Protein AF-0000000080640939 (afdb_homodimer)

Structure (mmCIF, N/CA/C/O backbone):
data_AF-0000000080640939-model_v1
#
loop_
_entity.id
_entity.type
_entity.pdbx_description
1 polymer 'Integral inner membrane protein'
#
loop_
_atom_site.group_PDB
_atom_site.id
_atom_site.type_symbol
_atom_site.label_atom_id
_atom_site.label_alt_id
_atom_site.label_comp_id
_atom_site.label_asym_id
_atom_site.label_entity_id
_atom_site.label_seq_id
_atom_site.pdbx_PDB_ins_code
_atom_site.Cartn_x
_atom_site.Cartn_y
_atom_site.Cartn_z
_atom_site.occupancy
_atom_site.B_iso_or_equiv
_atom_site.auth_seq_id
_atom_site.auth_comp_id
_atom_site.auth_asym_id
_atom_site.auth_atom_id
_atom_site.pdbx_PDB_model_num
ATOM 1 N N . MET A 1 1 ? 13.914 17.312 8.797 1 79.94 1 MET A N 1
ATOM 2 C CA . MET A 1 1 ? 13.438 15.945 8.633 1 79.94 1 MET A CA 1
ATOM 3 C C . MET A 1 1 ? 14.031 15.039 9.703 1 79.94 1 MET A C 1
ATOM 5 O O . MET A 1 1 ? 15.086 15.336 10.258 1 79.94 1 MET A O 1
ATOM 9 N N . MET A 1 2 ? 13.328 14.023 10.086 1 84.06 2 MET A N 1
ATOM 10 C CA . MET A 1 2 ? 13.742 13.117 11.156 1 84.06 2 MET A CA 1
ATOM 11 C C . MET A 1 2 ? 15.094 12.484 10.852 1 84.06 2 MET A C 1
ATOM 13 O O . MET A 1 2 ? 15.422 12.25 9.688 1 84.06 2 MET A O 1
ATOM 17 N N . LYS A 1 3 ? 15.883 12.289 11.898 1 86.25 3 LYS A N 1
ATOM 18 C CA . LYS A 1 3 ? 17.203 11.68 11.75 1 86.25 3 LYS A CA 1
ATOM 19 C C . LYS A 1 3 ? 17.109 10.328 11.047 1 86.25 3 LYS A C 1
ATOM 21 O O . LYS A 1 3 ? 16.312 9.469 11.438 1 86.25 3 LYS A O 1
ATOM 26 N N . GLY A 1 4 ? 17.812 10.172 9.953 1 94.06 4 GLY A N 1
ATOM 27 C CA . GLY A 1 4 ? 17.922 8.883 9.289 1 94.06 4 GLY A CA 1
ATOM 28 C C . GLY A 1 4 ? 16.906 8.695 8.172 1 94.06 4 GLY A C 1
ATOM 29 O O . GLY A 1 4 ? 17.125 7.895 7.262 1 94.06 4 GLY A O 1
ATOM 30 N N . LEU A 1 5 ? 15.789 9.422 8.273 1 96.06 5 LEU A N 1
ATOM 31 C CA . LEU A 1 5 ? 14.742 9.242 7.281 1 96.06 5 LEU A CA 1
ATOM 32 C C . LEU A 1 5 ? 15.242 9.609 5.887 1 96.06 5 LEU A C 1
ATOM 34 O O . LEU A 1 5 ? 14.992 8.883 4.922 1 96.06 5 LEU A O 1
ATOM 38 N N . LYS A 1 6 ? 15.945 10.703 5.844 1 96.06 6 LYS A N 1
ATOM 39 C CA . LYS A 1 6 ? 16.484 11.141 4.562 1 96.06 6 LYS A CA 1
ATOM 40 C C . LYS A 1 6 ? 17.359 10.055 3.936 1 96.06 6 LYS A C 1
ATOM 42 O O . LYS A 1 6 ? 17.203 9.734 2.754 1 96.06 6 LYS A O 1
ATOM 47 N N . VAL A 1 7 ? 18.219 9.477 4.672 1 96.44 7 VAL A N 1
ATOM 48 C CA . VAL A 1 7 ? 19.156 8.461 4.199 1 96.44 7 VAL A CA 1
ATOM 49 C C . VAL A 1 7 ? 18.391 7.215 3.768 1 96.44 7 VAL A C 1
ATOM 51 O O . VAL A 1 7 ? 18.656 6.648 2.707 1 96.44 7 VAL A O 1
ATOM 54 N N . LEU A 1 8 ? 17.453 6.805 4.531 1 97.75 8 LEU A N 1
ATOM 55 C CA . LEU A 1 8 ? 16.688 5.605 4.223 1 97.75 8 LEU A CA 1
ATOM 56 C C . LEU A 1 8 ? 15.828 5.812 2.977 1 97.75 8 LEU A C 1
ATOM 58 O O . LEU A 1 8 ? 15.664 4.898 2.166 1 97.75 8 LEU A O 1
ATOM 62 N N . PHE A 1 9 ? 15.219 7.012 2.826 1 98.19 9 PHE A N 1
ATOM 63 C CA . PHE A 1 9 ? 14.5 7.34 1.599 1 98.19 9 PHE A CA 1
ATOM 64 C C . PHE A 1 9 ? 15.414 7.219 0.387 1 98.19 9 PHE A C 1
ATOM 66 O O . PHE A 1 9 ? 15.055 6.59 -0.61 1 98.19 9 PHE A O 1
ATOM 73 N N . LEU A 1 10 ? 16.594 7.781 0.521 1 97.56 10 LEU A N 1
ATOM 74 C CA . LEU A 1 10 ? 17.516 7.77 -0.61 1 97.56 10 LEU A CA 1
ATOM 75 C C . LEU A 1 10 ? 17.953 6.348 -0.944 1 97.56 10 LEU A C 1
ATOM 77 O O . LEU A 1 10 ? 17.906 5.934 -2.105 1 97.56 10 LEU A O 1
ATOM 81 N N . ILE A 1 11 ? 18.312 5.555 0.04 1 97.69 11 ILE A N 1
ATOM 82 C CA . ILE A 1 11 ? 18.766 4.184 -0.166 1 97.69 11 ILE A CA 1
ATOM 83 C C . ILE A 1 11 ? 17.641 3.355 -0.78 1 97.69 11 ILE A C 1
ATOM 85 O O . ILE A 1 11 ? 17.859 2.633 -1.756 1 97.69 11 ILE A O 1
ATOM 89 N N . THR A 1 12 ? 16.469 3.498 -0.241 1 98.38 12 THR A N 1
ATOM 90 C CA . THR A 1 12 ? 15.344 2.691 -0.682 1 98.38 12 THR A CA 1
ATOM 91 C C . THR A 1 12 ? 14.891 3.111 -2.076 1 98.38 12 THR A C 1
ATOM 93 O O . THR A 1 12 ? 14.68 2.266 -2.947 1 98.38 12 THR A O 1
ATOM 96 N N . ASP A 1 13 ? 14.766 4.422 -2.307 1 98.38 13 ASP A N 1
ATOM 97 C CA . ASP A 1 13 ? 14.266 4.93 -3.58 1 98.38 13 ASP A CA 1
ATOM 98 C C . ASP A 1 13 ? 15.25 4.645 -4.711 1 98.38 13 ASP A C 1
ATOM 100 O O . ASP A 1 13 ? 14.852 4.191 -5.789 1 98.38 13 ASP A O 1
ATOM 104 N N . ILE A 1 14 ? 16.5 4.875 -4.484 1 97.25 14 ILE A N 1
ATOM 105 C CA . ILE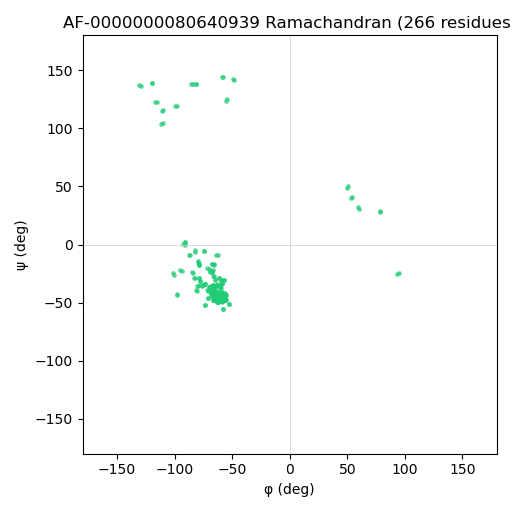 A 1 14 ? 17.516 4.555 -5.477 1 97.25 14 ILE A CA 1
ATOM 106 C C . ILE A 1 14 ? 17.578 3.041 -5.676 1 97.25 14 ILE A C 1
ATOM 108 O O . ILE A 1 14 ? 17.703 2.562 -6.805 1 97.25 14 ILE A O 1
ATOM 112 N N . GLY A 1 15 ? 17.484 2.32 -4.57 1 96.94 15 GLY A N 1
ATOM 113 C CA . GLY A 1 15 ? 17.453 0.869 -4.645 1 96.94 15 GLY A CA 1
ATOM 114 C C . GLY A 1 15 ? 16.344 0.339 -5.535 1 96.94 15 GLY A C 1
ATOM 115 O O . GLY A 1 15 ? 16.578 -0.543 -6.367 1 96.94 15 GLY A O 1
ATOM 116 N N . PHE A 1 16 ? 15.156 0.842 -5.355 1 97.88 16 PHE A N 1
ATOM 117 C CA . PHE A 1 16 ? 14.031 0.42 -6.18 1 97.88 16 PHE A CA 1
ATOM 118 C C . PHE A 1 16 ? 14.273 0.758 -7.645 1 97.88 16 PHE A C 1
ATOM 120 O O . PHE A 1 16 ? 14.008 -0.059 -8.531 1 97.88 16 PHE A O 1
ATOM 127 N N . ILE A 1 17 ? 14.727 1.972 -7.914 1 96.81 17 ILE A N 1
ATOM 128 C CA . ILE A 1 17 ? 14.953 2.414 -9.289 1 96.81 17 ILE A CA 1
ATOM 129 C C . ILE A 1 17 ? 16 1.519 -9.945 1 96.81 17 ILE A C 1
ATOM 131 O O . ILE A 1 17 ? 15.781 1.01 -11.047 1 96.81 17 ILE A O 1
ATOM 135 N N . VAL A 1 18 ? 17.094 1.262 -9.312 1 95.69 18 VAL A N 1
ATOM 136 C CA . VAL A 1 18 ? 18.156 0.421 -9.852 1 95.69 18 VAL A CA 1
ATOM 137 C C . VAL A 1 18 ? 17.641 -1.004 -10.047 1 95.69 18 VAL A C 1
ATOM 139 O O . VAL A 1 18 ? 17.875 -1.619 -11.086 1 95.69 18 VAL A O 1
ATOM 142 N N . TYR A 1 19 ? 16.922 -1.503 -9.055 1 94.81 19 TYR A N 1
ATOM 143 C CA . TYR A 1 19 ? 16.375 -2.855 -9.109 1 94.81 19 TYR A CA 1
ATOM 144 C C . TYR A 1 19 ? 15.516 -3.045 -10.352 1 94.81 19 TYR A C 1
ATOM 146 O O . TYR A 1 19 ? 15.68 -4.023 -11.086 1 94.81 19 TYR A O 1
ATOM 154 N N . TRP A 1 20 ? 14.664 -2.119 -10.586 1 95.69 20 TRP A N 1
ATOM 155 C CA . TRP A 1 20 ? 13.719 -2.301 -11.688 1 95.69 20 TRP A CA 1
ATOM 156 C C . TRP A 1 20 ? 14.391 -2.035 -13.031 1 95.69 20 TRP A C 1
ATOM 158 O O . TRP A 1 20 ? 14.016 -2.629 -14.047 1 95.69 20 TRP A O 1
ATOM 168 N N . ILE A 1 21 ? 15.383 -1.129 -13.094 1 94.12 21 ILE A N 1
ATOM 169 C CA . ILE A 1 21 ? 16.156 -0.922 -14.312 1 94.12 21 ILE A CA 1
ATOM 170 C C . ILE A 1 21 ? 16.891 -2.207 -14.68 1 94.12 21 ILE A C 1
ATOM 172 O O . ILE A 1 21 ? 16.812 -2.67 -15.82 1 94.12 21 ILE A O 1
ATOM 176 N N . VAL A 1 22 ? 17.531 -2.818 -13.688 1 91.38 22 VAL A N 1
ATOM 177 C CA . VAL A 1 22 ? 18.297 -4.039 -13.914 1 91.38 22 VAL A CA 1
ATOM 178 C C . VAL A 1 22 ? 17.359 -5.176 -14.297 1 91.38 22 VAL A C 1
ATOM 180 O O . VAL A 1 22 ? 17.703 -6.027 -15.125 1 91.38 22 VAL A O 1
ATOM 183 N N . THR A 1 23 ? 16.25 -5.211 -13.656 1 90.88 23 THR A N 1
ATOM 184 C CA . THR A 1 23 ? 15.258 -6.238 -13.945 1 90.88 23 THR A CA 1
ATOM 185 C C . THR A 1 23 ? 14.711 -6.078 -15.359 1 90.88 23 THR A C 1
ATOM 187 O O . THR A 1 23 ? 14.609 -7.055 -16.109 1 90.88 23 THR A O 1
ATOM 190 N N . PHE A 1 24 ? 14.414 -4.859 -15.805 1 89.69 24 PHE A N 1
ATOM 191 C CA . PHE A 1 24 ? 13.812 -4.574 -17.109 1 89.69 24 PHE A CA 1
ATOM 192 C C . PHE A 1 24 ? 14.781 -4.91 -18.234 1 89.69 24 PHE A C 1
ATOM 194 O O . PHE A 1 24 ? 14.391 -5.516 -19.234 1 89.69 24 PHE A O 1
ATOM 201 N N . PHE A 1 25 ? 15.984 -4.641 -18.078 1 90.94 25 PHE A N 1
ATOM 202 C CA . PHE A 1 25 ? 16.969 -4.863 -19.125 1 90.94 25 PHE A CA 1
ATOM 203 C C . PHE A 1 25 ? 17.609 -6.238 -18.984 1 90.94 25 PHE A C 1
ATOM 205 O O . PHE A 1 25 ? 18.469 -6.617 -19.781 1 90.94 25 PHE A O 1
ATOM 212 N N . GLU A 1 26 ? 17.156 -6.957 -17.984 1 87.44 26 GLU A N 1
ATOM 213 C CA . GLU A 1 26 ? 17.656 -8.312 -17.75 1 87.44 26 GLU A CA 1
ATOM 214 C C . GLU A 1 26 ? 19.172 -8.328 -17.656 1 87.44 26 GLU A C 1
ATOM 216 O O . GLU A 1 26 ? 19.828 -9.164 -18.297 1 87.44 26 GLU A O 1
ATOM 221 N N . TRP A 1 27 ? 19.656 -7.328 -17.016 1 87.81 27 TRP A N 1
ATOM 222 C CA . TRP A 1 27 ? 21.094 -7.227 -16.828 1 87.81 27 TRP A CA 1
ATOM 223 C C . TRP A 1 27 ? 21.594 -8.289 -15.844 1 87.81 27 TRP A C 1
ATOM 225 O O . TRP A 1 27 ? 22.797 -8.586 -15.797 1 87.81 27 TRP A O 1
ATOM 235 N N . ILE A 1 28 ? 20.734 -8.836 -15.008 1 81.44 28 ILE A N 1
ATOM 236 C CA . ILE A 1 28 ? 21 -9.906 -14.055 1 81.44 28 ILE A CA 1
ATOM 237 C C . ILE A 1 28 ? 20.109 -11.109 -14.375 1 81.44 28 ILE A C 1
ATOM 239 O O . ILE A 1 28 ? 18.953 -10.953 -14.773 1 81.44 28 ILE A O 1
ATOM 243 N N . PRO A 1 29 ? 20.766 -12.32 -14.258 1 81.31 29 PRO A N 1
ATOM 244 C CA . PRO A 1 29 ? 19.938 -13.5 -14.508 1 81.31 29 PRO A CA 1
ATOM 245 C C . PRO A 1 29 ? 18.609 -13.461 -13.758 1 81.31 29 PRO A C 1
ATOM 247 O O . PRO A 1 29 ? 18.562 -13.016 -12.609 1 81.31 29 PRO A O 1
ATOM 250 N N . LYS A 1 30 ? 17.531 -13.922 -14.383 1 79.75 30 LYS A N 1
ATOM 251 C CA . LYS A 1 30 ? 16.172 -13.844 -13.867 1 79.75 30 LYS A CA 1
ATOM 252 C C . LYS A 1 30 ? 16.047 -14.562 -12.523 1 79.75 30 LYS A C 1
ATOM 254 O O . LYS A 1 30 ? 15.305 -14.117 -11.641 1 79.75 30 LYS A O 1
ATOM 259 N N . ASN A 1 31 ? 16.781 -15.617 -12.367 1 77.88 31 ASN A N 1
ATOM 260 C CA . ASN A 1 31 ? 16.672 -16.406 -11.141 1 77.88 31 ASN A CA 1
ATOM 261 C C . ASN A 1 31 ? 17.188 -15.617 -9.93 1 77.88 31 ASN A C 1
ATOM 263 O O . ASN A 1 31 ? 16.859 -15.953 -8.789 1 77.88 31 ASN A O 1
ATOM 267 N N . MET A 1 32 ? 17.938 -14.562 -10.234 1 75.94 32 MET A N 1
ATOM 268 C CA . MET A 1 32 ? 18.469 -13.75 -9.148 1 75.94 32 MET A CA 1
ATOM 269 C C . MET A 1 32 ? 17.547 -12.578 -8.836 1 75.94 32 MET A C 1
ATOM 271 O O . MET A 1 32 ? 17.5 -12.094 -7.707 1 75.94 32 MET A O 1
ATOM 275 N N . VAL A 1 33 ? 16.766 -12.258 -9.852 1 75.38 33 VAL A N 1
ATOM 276 C CA . VAL A 1 33 ? 15.914 -11.078 -9.695 1 75.38 33 VAL A CA 1
ATOM 277 C C . VAL A 1 33 ? 14.492 -11.508 -9.352 1 75.38 33 VAL A C 1
ATOM 279 O O . VAL A 1 33 ? 13.758 -10.773 -8.68 1 75.38 33 VAL A O 1
ATOM 282 N N . PHE A 1 34 ? 14.219 -12.734 -9.805 1 76.38 34 PHE A N 1
ATOM 283 C CA . PHE A 1 34 ? 12.891 -13.273 -9.531 1 76.38 34 PHE A CA 1
ATOM 284 C C . PHE A 1 34 ? 12.992 -14.664 -8.922 1 76.38 34 PHE A C 1
ATOM 286 O O . PHE A 1 34 ? 13.734 -15.516 -9.414 1 76.38 34 PHE A O 1
ATOM 293 N N . LYS A 1 35 ? 12.266 -14.875 -7.984 1 75.69 35 LYS A N 1
ATOM 294 C CA . LYS A 1 35 ? 12.102 -16.234 -7.449 1 75.69 35 LYS A CA 1
ATOM 295 C C . LYS A 1 35 ? 11.109 -17.031 -8.273 1 75.69 35 LYS A C 1
ATOM 297 O O . LYS A 1 35 ? 10.047 -16.516 -8.656 1 75.69 35 LYS A O 1
ATOM 302 N N . ASP A 1 36 ? 11.492 -18.391 -8.531 1 76.69 36 ASP A N 1
ATOM 303 C CA . ASP A 1 36 ? 10.625 -19.266 -9.312 1 76.69 36 ASP A CA 1
ATOM 304 C C . ASP A 1 36 ? 10.203 -18.594 -10.625 1 76.69 36 ASP A C 1
ATOM 306 O O . ASP A 1 36 ? 9.016 -18.562 -10.953 1 76.69 36 ASP A O 1
ATOM 310 N N . TYR A 1 37 ? 11.141 -18.094 -11.32 1 76.25 37 TYR A N 1
ATOM 311 C CA . TYR A 1 37 ? 10.945 -17.297 -12.531 1 76.25 37 TYR A CA 1
ATOM 312 C C . TYR A 1 37 ? 10.305 -18.141 -13.625 1 76.25 37 TYR A C 1
ATOM 314 O O . TYR A 1 37 ? 9.805 -17.609 -14.625 1 76.25 37 TYR A O 1
ATOM 322 N N . ASP A 1 38 ? 10.18 -19.422 -13.461 1 80.25 38 ASP A N 1
ATOM 323 C CA . ASP A 1 38 ? 9.602 -20.312 -14.469 1 80.25 38 ASP A CA 1
ATOM 324 C C . ASP A 1 38 ? 8.078 -20.375 -14.336 1 80.25 38 ASP A C 1
ATOM 326 O O . ASP A 1 38 ? 7.398 -20.891 -15.227 1 80.25 38 ASP A O 1
ATOM 330 N N . ASN A 1 39 ? 7.68 -19.828 -13.32 1 83.19 39 ASN A N 1
ATOM 331 C CA . ASN A 1 39 ? 6.238 -19.812 -13.094 1 83.19 39 ASN A CA 1
ATOM 332 C C . ASN A 1 39 ? 5.633 -18.469 -13.492 1 83.19 39 ASN A C 1
ATOM 334 O O . ASN A 1 39 ? 6.012 -17.422 -12.961 1 83.19 39 ASN A O 1
ATOM 338 N N . ALA A 1 40 ? 4.742 -18.5 -14.438 1 82.62 40 ALA A N 1
ATOM 339 C CA . ALA A 1 40 ? 4.145 -17.297 -15 1 82.62 40 ALA A CA 1
ATOM 340 C C . ALA A 1 40 ? 3.428 -16.484 -13.922 1 82.62 40 ALA A C 1
ATOM 342 O O . ALA A 1 40 ? 3.463 -15.25 -13.938 1 82.62 40 ALA A O 1
ATOM 343 N N . MET A 1 41 ? 2.793 -17.172 -13 1 84 41 MET A N 1
ATOM 344 C CA . MET A 1 41 ? 2.049 -16.484 -11.953 1 84 41 MET A CA 1
ATOM 345 C C . MET A 1 41 ? 2.994 -15.766 -11 1 84 41 MET A C 1
ATOM 347 O O . MET A 1 41 ? 2.725 -14.633 -10.586 1 84 41 MET A O 1
ATOM 351 N N . ILE A 1 42 ? 4.074 -16.359 -10.695 1 86.31 42 ILE A N 1
ATOM 352 C CA . ILE A 1 42 ? 5.051 -15.75 -9.797 1 86.31 42 ILE A CA 1
ATOM 353 C C . ILE A 1 42 ? 5.707 -14.555 -10.484 1 86.31 42 ILE A C 1
ATOM 355 O O . ILE A 1 42 ? 5.977 -13.531 -9.852 1 86.31 42 ILE A O 1
ATOM 359 N N . MET A 1 43 ? 5.914 -14.695 -11.758 1 88.56 43 MET A N 1
ATOM 360 C CA . MET A 1 43 ? 6.477 -13.586 -12.523 1 88.56 43 MET A CA 1
ATOM 361 C C . MET A 1 43 ? 5.52 -12.398 -12.539 1 88.56 43 MET A C 1
ATOM 363 O O . MET A 1 43 ? 5.941 -11.258 -12.352 1 88.56 43 MET A O 1
ATOM 367 N N . ALA A 1 44 ? 4.289 -12.711 -12.758 1 91.06 44 ALA A N 1
ATOM 368 C CA . ALA A 1 44 ? 3.285 -11.648 -12.742 1 91.06 44 ALA A CA 1
ATOM 369 C C . ALA A 1 44 ? 3.201 -11 -11.359 1 91.06 44 ALA A C 1
ATOM 371 O O . ALA A 1 44 ? 3.076 -9.781 -11.25 1 91.06 44 ALA A O 1
ATOM 372 N N . TRP A 1 45 ? 3.189 -11.828 -10.328 1 92.06 45 TRP A N 1
ATOM 373 C CA . TRP A 1 45 ? 3.197 -11.328 -8.961 1 92.06 45 TRP A CA 1
ATOM 374 C C . TRP A 1 45 ? 4.395 -10.414 -8.719 1 92.06 45 TRP A C 1
ATOM 376 O O . TRP A 1 45 ? 4.246 -9.32 -8.164 1 92.06 45 TRP A O 1
ATOM 386 N N . ASN A 1 46 ? 5.562 -10.773 -9.211 1 92.44 46 ASN A N 1
ATOM 387 C CA . ASN A 1 46 ? 6.762 -9.961 -9.055 1 92.44 46 ASN A CA 1
ATOM 388 C C . ASN A 1 46 ? 6.633 -8.633 -9.797 1 92.44 46 ASN A C 1
ATOM 390 O O . ASN A 1 46 ? 6.91 -7.57 -9.234 1 92.44 46 ASN A O 1
ATOM 394 N N . TRP A 1 47 ? 6.227 -8.703 -10.938 1 93.5 47 TRP A N 1
ATOM 395 C CA . TRP A 1 47 ? 6.121 -7.508 -11.773 1 93.5 47 TRP A CA 1
ATOM 396 C C . TRP A 1 47 ? 5.031 -6.574 -11.25 1 93.5 47 TRP A C 1
ATOM 398 O O . TRP A 1 47 ? 5.047 -5.375 -11.531 1 93.5 47 TRP A O 1
ATOM 408 N N . SER A 1 48 ? 4.078 -7.137 -10.523 1 95.94 48 SER A N 1
ATOM 409 C CA . SER A 1 48 ? 2.982 -6.32 -10.008 1 95.94 48 SER A CA 1
ATOM 410 C C . SER A 1 48 ? 3.482 -5.305 -8.984 1 95.94 48 SER A C 1
ATOM 412 O O . SER A 1 48 ? 2.783 -4.34 -8.672 1 95.94 48 SER A O 1
ATOM 414 N N . PHE A 1 49 ? 4.688 -5.531 -8.461 1 97.38 49 PHE A N 1
ATOM 415 C CA . PHE A 1 49 ? 5.25 -4.605 -7.488 1 97.38 49 PHE A CA 1
ATOM 416 C C . PHE A 1 49 ? 5.844 -3.385 -8.18 1 97.38 49 PHE A C 1
ATOM 418 O O . PHE A 1 49 ? 6.109 -2.367 -7.535 1 97.38 49 PHE A O 1
ATOM 425 N N . PHE A 1 50 ? 6.031 -3.49 -9.469 1 97.38 50 PHE A N 1
ATOM 426 C CA . PHE A 1 50 ? 6.746 -2.447 -10.195 1 97.38 50 PHE A CA 1
ATOM 427 C C . PHE A 1 50 ? 6.066 -1.097 -10.016 1 97.38 50 PHE A C 1
ATOM 429 O O . PHE A 1 50 ? 6.695 -0.132 -9.578 1 97.38 50 PHE A O 1
ATOM 436 N N . PRO A 1 51 ? 4.77 -0.965 -10.328 1 98.12 51 PRO A N 1
ATOM 437 C CA . PRO A 1 51 ? 4.141 0.348 -10.164 1 98.12 51 PRO A CA 1
ATOM 438 C C . PRO A 1 51 ? 4.195 0.854 -8.727 1 98.12 51 PRO A C 1
ATOM 440 O O . PRO A 1 51 ? 4.438 2.041 -8.492 1 98.12 51 PRO A O 1
ATOM 443 N N . LEU A 1 52 ? 3.955 -0.026 -7.801 1 98.44 52 LEU A N 1
ATOM 444 C CA . LEU A 1 52 ? 4.004 0.357 -6.395 1 98.44 52 LEU A CA 1
ATOM 445 C C . LEU A 1 52 ? 5.383 0.893 -6.023 1 98.44 52 LEU A C 1
ATOM 447 O O . LEU A 1 52 ? 5.5 1.976 -5.445 1 98.44 52 LEU A O 1
ATOM 451 N N . ASP A 1 53 ? 6.43 0.173 -6.406 1 98.44 53 ASP A N 1
ATOM 452 C CA . ASP A 1 53 ? 7.797 0.548 -6.059 1 98.44 53 ASP A CA 1
ATOM 453 C C . ASP A 1 53 ? 8.18 1.877 -6.707 1 98.44 53 ASP A C 1
ATOM 455 O O . ASP A 1 53 ? 8.898 2.682 -6.105 1 98.44 53 ASP A O 1
ATOM 459 N N . ILE A 1 54 ? 7.719 2.102 -7.867 1 98.25 54 ILE A N 1
ATOM 460 C CA . ILE A 1 54 ? 7.988 3.367 -8.539 1 98.25 54 ILE A CA 1
ATOM 461 C C . ILE A 1 54 ? 7.277 4.504 -7.809 1 98.25 54 ILE A C 1
ATOM 463 O O . ILE A 1 54 ? 7.844 5.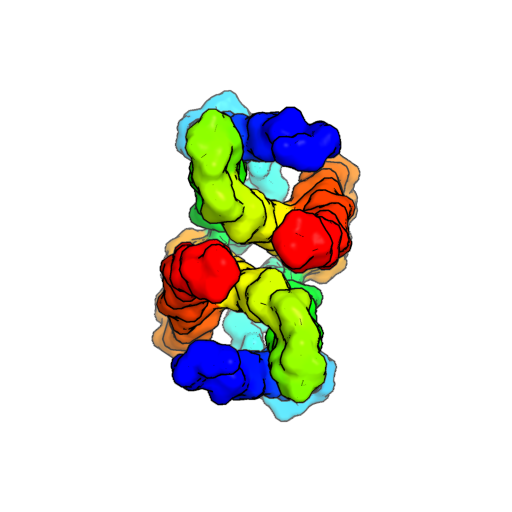578 -7.617 1 98.25 54 ILE A O 1
ATOM 467 N N . PHE A 1 55 ? 6.039 4.277 -7.41 1 98.62 55 PHE A N 1
ATOM 468 C CA . PHE A 1 55 ? 5.324 5.293 -6.645 1 98.62 55 PHE A CA 1
ATOM 469 C C . PHE A 1 55 ? 6.047 5.594 -5.34 1 98.62 55 PHE A C 1
ATOM 471 O O . PHE A 1 55 ? 6.09 6.746 -4.898 1 98.62 55 PHE A O 1
ATOM 478 N N . ILE A 1 56 ? 6.543 4.559 -4.676 1 98.75 56 ILE A N 1
ATOM 479 C CA . ILE A 1 56 ? 7.328 4.75 -3.461 1 98.75 56 ILE A CA 1
ATOM 480 C C . ILE A 1 56 ? 8.469 5.727 -3.732 1 98.75 56 ILE A C 1
ATOM 482 O O . ILE A 1 56 ? 8.633 6.719 -3.021 1 98.75 56 ILE A O 1
ATOM 486 N N . SER A 1 57 ? 9.234 5.488 -4.773 1 98.62 57 SER A N 1
ATOM 487 C CA . SER A 1 57 ? 10.414 6.285 -5.082 1 98.62 57 SER A CA 1
ATOM 488 C C . SER A 1 57 ? 10.039 7.707 -5.477 1 98.62 57 SER A C 1
ATOM 490 O O . SER A 1 57 ? 10.703 8.664 -5.078 1 98.62 57 SER A O 1
ATOM 492 N N . ILE A 1 58 ? 8.969 7.84 -6.27 1 98.44 58 ILE A N 1
ATOM 493 C CA . ILE A 1 58 ? 8.523 9.164 -6.691 1 98.44 58 ILE A CA 1
ATOM 494 C C . ILE A 1 58 ? 8.109 9.984 -5.469 1 98.44 58 ILE A C 1
ATOM 496 O O . ILE A 1 58 ? 8.539 11.125 -5.305 1 98.44 58 ILE A O 1
ATOM 500 N N . THR A 1 59 ? 7.309 9.43 -4.625 1 98.56 59 THR A N 1
ATOM 501 C CA . THR A 1 59 ? 6.812 10.156 -3.463 1 98.56 59 THR A CA 1
ATOM 502 C C . THR A 1 59 ? 7.938 10.406 -2.463 1 98.56 59 THR A C 1
ATOM 504 O O . THR A 1 59 ? 7.996 11.469 -1.835 1 98.56 59 THR A O 1
ATOM 507 N N . GLY A 1 60 ? 8.812 9.422 -2.295 1 98.31 60 GLY A N 1
ATOM 508 C CA . GLY A 1 60 ? 9.938 9.602 -1.396 1 98.31 60 GLY A CA 1
ATOM 509 C C . GLY A 1 60 ? 10.883 10.703 -1.835 1 98.31 60 GLY A C 1
ATOM 510 O O . GLY A 1 60 ? 11.211 11.594 -1.051 1 98.31 60 GLY A O 1
ATOM 511 N N . LEU A 1 61 ? 11.281 10.695 -3.045 1 98.19 61 LEU A N 1
ATOM 512 C CA . LEU A 1 61 ? 12.172 11.719 -3.584 1 98.19 61 LEU A CA 1
ATOM 513 C C . LEU A 1 61 ? 11.477 13.078 -3.613 1 98.19 61 LEU A C 1
ATOM 515 O O . LEU A 1 61 ? 12.109 14.102 -3.355 1 98.19 61 LEU A O 1
ATOM 519 N N . TYR A 1 62 ? 10.203 13.062 -3.951 1 98.12 62 TYR A N 1
ATOM 520 C CA . TYR A 1 62 ? 9.453 14.32 -3.951 1 98.12 62 TYR A CA 1
ATOM 521 C C . TYR A 1 62 ? 9.375 14.898 -2.545 1 98.12 62 TYR A C 1
ATOM 523 O O . TYR A 1 62 ? 9.461 16.125 -2.367 1 98.12 62 TYR A O 1
ATOM 531 N N . SER A 1 63 ? 9.164 14.031 -1.579 1 97.81 63 SER A N 1
ATOM 532 C CA . SER A 1 63 ? 9.141 14.5 -0.197 1 97.81 63 SER A CA 1
ATOM 533 C C . SER A 1 63 ? 10.461 15.164 0.185 1 97.81 63 SER A C 1
ATOM 535 O O . SER A 1 63 ? 10.469 16.203 0.859 1 97.81 63 SER A O 1
ATOM 537 N N . LEU A 1 64 ? 11.555 14.594 -0.219 1 97.44 64 LEU A N 1
ATOM 538 C CA . LEU A 1 64 ? 12.867 15.164 0.049 1 97.44 64 LEU A CA 1
ATOM 539 C C . LEU A 1 64 ? 13.023 16.516 -0.647 1 97.44 64 LEU A C 1
ATOM 541 O O . LEU A 1 64 ? 13.594 17.453 -0.078 1 97.44 64 LEU A O 1
ATOM 545 N N . PHE A 1 65 ? 12.586 16.562 -1.865 1 97.44 65 PHE A N 1
ATOM 546 C CA . PHE A 1 65 ? 12.602 17.812 -2.617 1 97.44 65 PHE A CA 1
ATOM 547 C C . PHE A 1 65 ? 11.812 18.891 -1.888 1 97.44 65 PHE A C 1
ATOM 549 O O . PHE A 1 65 ? 12.289 20.031 -1.736 1 97.44 65 PHE A O 1
ATOM 556 N N . LEU A 1 66 ? 10.633 18.578 -1.397 1 96.75 66 LEU A N 1
ATOM 557 C CA . LEU A 1 66 ? 9.773 19.516 -0.668 1 96.75 66 LEU A CA 1
ATOM 558 C C . LEU A 1 66 ? 10.422 19.938 0.647 1 96.75 66 LEU A C 1
ATOM 560 O O . LEU A 1 66 ? 10.32 21.094 1.053 1 96.75 66 LEU A O 1
ATOM 564 N N . TYR A 1 67 ? 11.016 18.969 1.218 1 95.44 67 TYR A N 1
ATOM 565 C CA . TYR A 1 67 ? 11.703 19.266 2.473 1 95.44 67 TYR A CA 1
ATOM 566 C C . TYR A 1 67 ? 12.812 20.281 2.268 1 95.44 67 TYR A C 1
ATOM 568 O O . TYR A 1 67 ? 12.945 21.219 3.053 1 95.44 67 TYR A O 1
ATOM 576 N N . LYS A 1 68 ? 13.617 20.125 1.301 1 95.75 68 LYS A N 1
ATOM 577 C CA . LYS A 1 68 ? 14.68 21.062 0.971 1 95.75 68 LYS A CA 1
ATOM 578 C C . LYS A 1 68 ? 14.125 22.453 0.714 1 95.75 68 LYS A C 1
ATOM 580 O O . LYS A 1 68 ? 14.766 23.453 1.041 1 95.75 68 LYS A O 1
ATOM 585 N N . ARG A 1 69 ? 12.945 22.547 0.223 1 96.56 69 ARG A N 1
ATOM 586 C CA . ARG A 1 69 ? 12.297 23.812 -0.101 1 96.56 69 ARG A CA 1
ATOM 587 C C . ARG A 1 69 ? 11.484 24.344 1.081 1 96.56 69 ARG A C 1
ATOM 589 O O . ARG A 1 69 ? 10.734 25.312 0.947 1 96.56 69 ARG A O 1
ATOM 596 N N . LYS A 1 70 ? 11.523 23.656 2.18 1 94.75 70 LYS A N 1
ATOM 597 C CA . LYS A 1 70 ? 10.828 24.031 3.408 1 94.75 70 LYS A CA 1
ATOM 598 C C . LYS A 1 70 ? 9.328 24.141 3.178 1 94.75 70 LYS A C 1
ATOM 600 O O . LYS A 1 70 ? 8.672 25.047 3.705 1 94.75 70 LYS A O 1
ATOM 605 N N . HIS A 1 71 ? 8.953 23.312 2.291 1 94.62 71 HIS A N 1
ATOM 606 C CA . HIS A 1 71 ? 7.516 23.266 2.035 1 94.62 71 HIS A CA 1
ATOM 607 C C . HIS A 1 71 ? 6.816 22.328 3.012 1 94.62 71 HIS A C 1
ATOM 609 O O . HIS A 1 71 ? 7.309 21.219 3.283 1 94.62 71 HIS A O 1
ATOM 615 N N . ALA A 1 72 ? 5.656 22.688 3.535 1 92.06 72 ALA A N 1
ATOM 616 C CA . ALA A 1 72 ? 4.965 21.969 4.602 1 92.06 72 ALA A CA 1
ATOM 617 C C . ALA A 1 72 ? 4.48 20.609 4.129 1 92.06 72 ALA A C 1
ATOM 619 O O . ALA A 1 72 ? 4.293 19.688 4.934 1 92.06 72 ALA A O 1
ATOM 620 N N . LEU A 1 73 ? 4.312 20.438 2.836 1 94.75 73 LEU A N 1
ATOM 621 C CA . LEU A 1 73 ? 3.76 19.203 2.27 1 94.75 73 LEU A CA 1
ATOM 622 C C . LEU A 1 73 ? 4.789 18.078 2.307 1 94.75 73 LEU A C 1
ATOM 624 O O . LEU A 1 73 ? 4.477 16.938 1.966 1 94.75 73 LEU A O 1
ATOM 628 N N . TRP A 1 74 ? 5.977 18.422 2.719 1 95.69 74 TRP A N 1
ATOM 629 C CA . TRP A 1 74 ? 6.965 17.344 2.771 1 95.69 74 TRP A CA 1
ATOM 630 C C . TRP A 1 74 ? 6.523 16.25 3.736 1 95.69 74 TRP A C 1
ATOM 632 O O . TRP A 1 74 ? 6.777 15.07 3.496 1 95.69 74 TRP A O 1
ATOM 642 N N . ARG A 1 75 ? 5.781 16.547 4.746 1 94.81 75 ARG A N 1
ATOM 643 C CA . ARG A 1 75 ? 5.395 15.594 5.785 1 94.81 75 ARG A CA 1
ATOM 644 C C . ARG A 1 75 ? 4.352 14.617 5.27 1 94.81 75 ARG A C 1
ATOM 646 O O . ARG A 1 75 ? 4.527 13.398 5.379 1 94.81 75 ARG A O 1
ATOM 653 N N . PRO A 1 76 ? 3.258 15.125 4.691 1 96.44 76 PRO A N 1
ATOM 654 C CA . PRO A 1 76 ? 2.299 14.156 4.16 1 96.44 76 PRO A CA 1
ATOM 655 C C . PRO A 1 76 ? 2.883 13.305 3.035 1 96.44 76 PRO A C 1
ATOM 657 O O . PRO A 1 76 ? 2.549 12.125 2.91 1 96.44 76 PRO A O 1
ATOM 660 N N . PHE A 1 77 ? 3.705 13.828 2.248 1 97.69 77 PHE A N 1
ATOM 661 C CA . PHE A 1 77 ? 4.309 13.031 1.188 1 97.69 77 PHE A CA 1
ATOM 662 C C . PHE A 1 77 ? 5.27 11.992 1.767 1 97.69 77 PHE A C 1
ATOM 664 O O . PHE A 1 77 ? 5.402 10.891 1.229 1 97.69 77 PHE A O 1
ATOM 671 N N . ALA A 1 78 ? 5.965 12.391 2.82 1 97.94 78 ALA A N 1
ATOM 672 C CA . ALA A 1 78 ? 6.793 11.414 3.523 1 97.94 78 ALA A CA 1
ATOM 673 C C . ALA A 1 78 ? 5.941 10.273 4.082 1 97.94 78 ALA A C 1
ATOM 675 O O . ALA A 1 78 ? 6.305 9.102 3.961 1 97.94 78 ALA A O 1
ATOM 676 N N . LEU A 1 79 ? 4.844 10.656 4.637 1 98.19 79 LEU A N 1
ATOM 677 C CA . LEU A 1 79 ? 3.938 9.656 5.188 1 98.19 79 LEU A CA 1
ATOM 678 C C . LEU A 1 79 ? 3.42 8.734 4.09 1 98.19 79 LEU A C 1
ATOM 680 O O . LEU A 1 79 ? 3.393 7.512 4.266 1 98.19 79 LEU A O 1
ATOM 684 N N . ILE A 1 80 ? 3.066 9.281 3 1 98.75 80 ILE A N 1
ATOM 685 C CA . ILE A 1 80 ? 2.576 8.508 1.863 1 98.75 80 ILE A CA 1
ATOM 686 C C . ILE A 1 80 ? 3.648 7.516 1.412 1 98.75 80 ILE A C 1
ATOM 688 O O . ILE A 1 80 ? 3.377 6.324 1.26 1 98.75 80 ILE A O 1
ATOM 692 N N . SER A 1 81 ? 4.863 8.008 1.242 1 98.81 81 SER A N 1
ATOM 693 C CA . SER A 1 81 ? 5.953 7.148 0.795 1 98.81 81 SER A CA 1
ATOM 694 C C . SER A 1 81 ? 6.215 6.023 1.789 1 98.81 81 SER A C 1
ATOM 696 O O . SER A 1 81 ? 6.426 4.875 1.394 1 98.81 81 SER A O 1
ATOM 698 N N . LE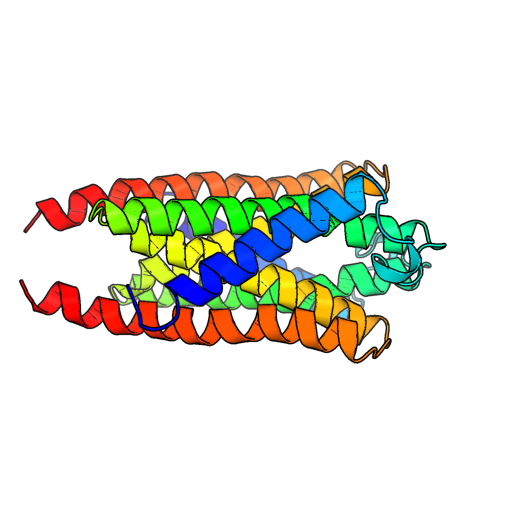U A 1 82 ? 6.184 6.348 3.008 1 98.81 82 LEU A N 1
ATOM 699 C CA . LEU A 1 82 ? 6.43 5.355 4.051 1 98.81 82 LEU A CA 1
ATOM 700 C C . LEU A 1 82 ? 5.336 4.293 4.055 1 98.81 82 LEU A C 1
ATOM 702 O O . LEU A 1 82 ? 5.629 3.1 4.184 1 98.81 82 LEU A O 1
ATOM 706 N N . VAL A 1 83 ? 4.102 4.691 3.896 1 98.88 83 VAL A N 1
ATOM 707 C CA . VAL A 1 83 ? 2.992 3.744 3.895 1 98.88 83 VAL A CA 1
ATOM 708 C C . VAL A 1 83 ? 3.061 2.869 2.645 1 98.88 83 VAL A C 1
ATOM 710 O O . VAL A 1 83 ? 2.83 1.659 2.715 1 98.88 83 VAL A O 1
ATOM 713 N N . LEU A 1 84 ? 3.359 3.449 1.507 1 98.88 84 LEU A N 1
ATOM 714 C CA . LEU A 1 84 ? 3.551 2.67 0.288 1 98.88 84 LEU A CA 1
ATOM 715 C C . LEU A 1 84 ? 4.645 1.625 0.476 1 98.88 84 LEU A C 1
ATOM 717 O O . LEU A 1 84 ? 4.484 0.473 0.065 1 98.88 84 LEU A O 1
ATOM 721 N N . THR A 1 85 ? 5.75 2.064 1.073 1 98.88 85 THR A N 1
ATOM 722 C CA . THR A 1 85 ? 6.879 1.173 1.311 1 98.88 85 THR A CA 1
ATOM 723 C C . THR A 1 85 ? 6.48 0.028 2.236 1 98.88 85 THR A C 1
ATOM 725 O O . THR A 1 85 ? 6.781 -1.135 1.96 1 98.88 85 THR A O 1
ATOM 728 N N . PHE A 1 86 ? 5.789 0.357 3.279 1 98.81 86 PHE A N 1
ATOM 729 C CA . PHE A 1 86 ? 5.262 -0.648 4.195 1 98.81 86 PHE A CA 1
ATOM 730 C C . PHE A 1 86 ? 4.402 -1.661 3.449 1 98.81 86 PHE A C 1
ATOM 732 O O . PHE A 1 86 ? 4.531 -2.869 3.662 1 98.81 86 PHE A O 1
ATOM 739 N N . CYS A 1 87 ? 3.557 -1.21 2.549 1 98.62 87 CYS A N 1
ATOM 740 C CA . CYS A 1 87 ? 2.666 -2.078 1.786 1 98.62 87 CYS A CA 1
ATOM 741 C C . CYS A 1 87 ? 3.459 -3.029 0.898 1 98.62 87 CYS A C 1
ATOM 743 O O . CYS A 1 87 ? 3.109 -4.203 0.772 1 98.62 87 CYS A O 1
ATOM 745 N N . SER A 1 88 ? 4.461 -2.475 0.28 1 98.56 88 SER A N 1
ATOM 746 C CA . SER A 1 88 ? 5.297 -3.314 -0.57 1 98.56 88 SER A CA 1
ATOM 747 C C . SER A 1 88 ? 5.898 -4.473 0.218 1 98.56 88 SER A C 1
ATOM 749 O O . SER A 1 88 ? 5.785 -5.633 -0.19 1 98.56 88 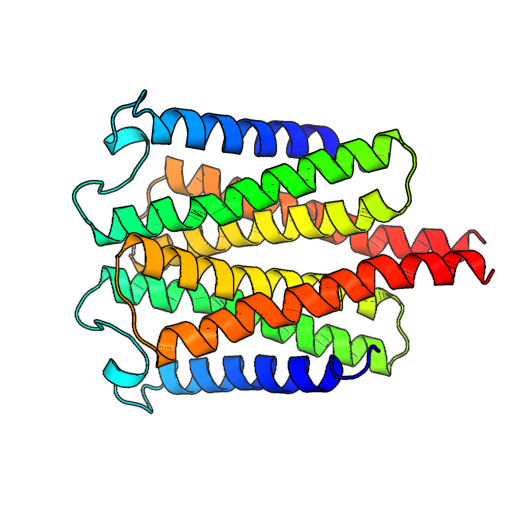SER A O 1
ATOM 751 N N . GLY A 1 89 ? 6.477 -4.188 1.391 1 98.38 89 GLY A N 1
ATOM 752 C CA . GLY A 1 89 ? 7.023 -5.227 2.246 1 98.38 89 GLY A CA 1
ATOM 753 C C . GLY A 1 89 ? 5.969 -6.184 2.771 1 98.38 89 GLY A C 1
ATOM 754 O O . GLY A 1 89 ? 6.184 -7.395 2.801 1 98.38 89 GLY A O 1
ATOM 755 N N . LEU A 1 90 ? 4.883 -5.629 3.189 1 98.38 90 LEU A N 1
ATOM 756 C CA . LEU A 1 90 ? 3.807 -6.422 3.775 1 98.38 90 LEU A CA 1
ATOM 757 C C . LEU A 1 90 ? 3.262 -7.426 2.768 1 98.38 90 LEU A C 1
ATOM 759 O O . LEU A 1 90 ? 3.105 -8.609 3.086 1 98.38 90 LEU A O 1
ATOM 763 N N . GLN A 1 91 ? 2.971 -6.945 1.57 1 97.88 91 GLN A N 1
ATOM 764 C CA . GLN A 1 91 ? 2.402 -7.812 0.544 1 97.88 91 GLN A CA 1
ATOM 765 C C . GLN A 1 91 ? 3.363 -8.945 0.185 1 97.88 91 GLN A C 1
ATOM 767 O O . GLN A 1 91 ? 2.943 -10.086 0.002 1 97.88 91 GLN A O 1
ATOM 772 N N . ALA A 1 92 ? 4.652 -8.617 0.091 1 96.44 92 ALA A N 1
ATOM 773 C CA . ALA A 1 92 ? 5.645 -9.633 -0.243 1 96.44 92 ALA A CA 1
ATOM 774 C C . ALA A 1 92 ? 5.766 -10.672 0.871 1 96.44 92 ALA A C 1
ATOM 776 O O . ALA A 1 92 ? 5.711 -11.875 0.615 1 96.44 92 ALA A O 1
ATOM 777 N N . ILE A 1 93 ? 5.875 -10.211 2.104 1 97.19 93 ILE A N 1
ATOM 778 C CA . ILE A 1 93 ? 6.035 -11.117 3.238 1 97.19 93 ILE A CA 1
ATOM 779 C C . ILE A 1 93 ? 4.773 -11.961 3.404 1 97.19 93 ILE A C 1
ATOM 781 O O . ILE A 1 93 ? 4.855 -13.164 3.637 1 97.19 93 ILE A O 1
ATOM 785 N N . ALA A 1 94 ? 3.609 -11.344 3.268 1 96.94 94 ALA A N 1
ATOM 786 C CA . ALA A 1 94 ? 2.352 -12.078 3.381 1 96.94 94 ALA A CA 1
ATOM 787 C C . ALA A 1 94 ? 2.264 -13.18 2.326 1 96.94 94 ALA A C 1
ATOM 789 O O . ALA A 1 94 ? 1.887 -14.312 2.635 1 96.94 94 ALA A O 1
ATOM 790 N N . PHE A 1 95 ? 2.641 -12.859 1.121 1 95.19 95 PHE A N 1
ATOM 791 C CA . PHE A 1 95 ? 2.617 -13.859 0.055 1 95.19 95 PHE A CA 1
ATOM 792 C C . PHE A 1 95 ? 3.537 -15.023 0.386 1 95.19 95 PHE A C 1
ATOM 794 O O . PHE A 1 95 ? 3.137 -16.188 0.275 1 95.19 95 PHE A O 1
ATOM 801 N N . TRP A 1 96 ? 4.738 -14.711 0.825 1 93.31 96 TRP A N 1
ATOM 802 C CA . TRP A 1 96 ? 5.715 -15.758 1.119 1 93.31 96 TRP A CA 1
ATOM 803 C C . TRP A 1 96 ? 5.266 -16.609 2.301 1 93.31 96 TRP A C 1
ATOM 805 O O . TRP A 1 96 ? 5.52 -17.812 2.338 1 93.31 96 TRP A O 1
ATOM 815 N N . VAL A 1 97 ? 4.656 -16.016 3.268 1 94.62 97 VAL A N 1
ATOM 816 C CA . VAL A 1 97 ? 4.121 -16.766 4.402 1 94.62 97 VAL A CA 1
ATOM 817 C C . VAL A 1 97 ? 3.035 -17.734 3.928 1 94.62 97 VAL A C 1
ATOM 819 O O . VAL A 1 97 ? 3.053 -18.906 4.27 1 94.62 97 VAL A O 1
ATOM 822 N N . PHE A 1 98 ? 2.137 -17.312 3.049 1 92.31 98 PHE A N 1
ATOM 823 C CA . PHE A 1 98 ? 1.001 -18.125 2.631 1 92.31 98 PHE A CA 1
ATOM 824 C C . PHE A 1 98 ? 1.447 -19.234 1.678 1 92.31 98 PHE A C 1
ATOM 826 O O . PHE A 1 98 ? 0.882 -20.328 1.681 1 92.31 98 PHE A O 1
ATOM 833 N N . ILE A 1 99 ? 2.434 -18.875 0.897 1 89.56 99 ILE A N 1
ATOM 834 C CA . ILE A 1 99 ? 2.918 -19.906 -0.019 1 89.56 99 ILE A CA 1
ATOM 835 C C . ILE A 1 99 ? 3.822 -20.875 0.732 1 89.56 99 ILE A C 1
ATOM 837 O O . ILE A 1 99 ? 4.109 -21.969 0.24 1 89.56 99 ILE A O 1
ATOM 841 N N . GLY A 1 100 ? 4.32 -20.484 1.931 1 90.5 100 GLY A N 1
ATOM 842 C CA . GLY A 1 100 ? 5.141 -21.359 2.768 1 90.5 100 GLY A CA 1
ATOM 843 C C . GLY A 1 100 ? 6.578 -21.453 2.297 1 90.5 100 GLY A C 1
ATOM 844 O O . GLY A 1 100 ? 7.191 -22.516 2.383 1 90.5 100 GLY A O 1
ATOM 845 N N . ASP A 1 101 ? 7.062 -20.438 1.665 1 88.69 101 ASP A N 1
ATOM 846 C CA . ASP A 1 101 ? 8.43 -20.391 1.159 1 88.69 101 ASP A CA 1
ATOM 847 C C . ASP A 1 101 ? 9.273 -19.391 1.94 1 88.69 101 ASP A C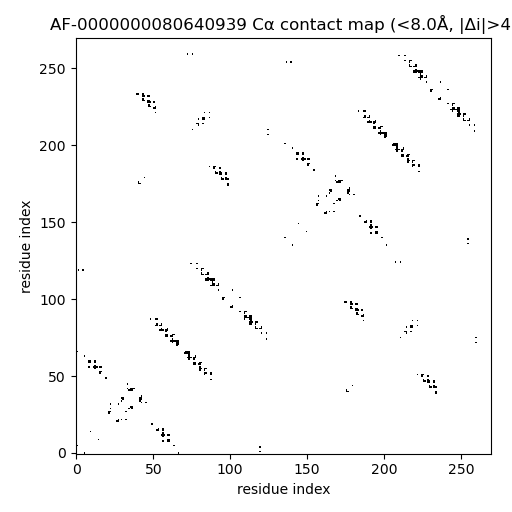 1
ATOM 849 O O . ASP A 1 101 ? 8.992 -18.188 1.925 1 88.69 101 ASP A O 1
ATOM 853 N N . PHE A 1 102 ? 10.258 -19.922 2.625 1 89 102 PHE A N 1
ATOM 854 C CA . PHE A 1 102 ? 11.125 -19.078 3.439 1 89 102 PHE A CA 1
ATOM 855 C C . PHE A 1 102 ? 12.523 -19 2.836 1 89 102 PHE A C 1
ATOM 857 O O . PHE A 1 102 ? 13.188 -20.016 2.656 1 89 102 PHE A O 1
ATOM 864 N N . ASP A 1 103 ? 12.828 -17.922 2.242 1 89.12 103 ASP A N 1
ATOM 865 C CA . ASP A 1 103 ? 14.148 -17.594 1.719 1 89.12 103 ASP A CA 1
ATOM 866 C C . ASP A 1 103 ? 14.727 -16.375 2.439 1 89.12 103 ASP A C 1
ATOM 868 O O . ASP A 1 103 ? 14.141 -15.297 2.418 1 89.12 103 ASP A O 1
ATOM 872 N N . LEU A 1 104 ? 15.781 -16.531 2.977 1 88.62 104 LEU A N 1
ATOM 873 C CA . LEU A 1 104 ? 16.375 -15.531 3.861 1 88.62 104 LEU A CA 1
ATOM 874 C C . LEU A 1 104 ? 16.578 -14.211 3.133 1 88.62 104 LEU A C 1
ATOM 876 O O . LEU A 1 104 ? 16.25 -13.148 3.668 1 88.62 104 LEU A O 1
ATOM 880 N N . MET A 1 105 ? 17.172 -14.219 1.948 1 86.62 105 MET A N 1
ATOM 881 C CA . MET A 1 105 ? 17.453 -12.992 1.214 1 86.62 105 MET A CA 1
ATOM 882 C C . MET A 1 105 ? 16.172 -12.242 0.877 1 86.62 105 MET A C 1
ATOM 884 O O . MET A 1 105 ? 16.062 -11.039 1.136 1 86.62 105 MET A O 1
ATOM 888 N N . TRP A 1 106 ? 15.211 -12.906 0.376 1 88 106 TRP A N 1
ATOM 889 C CA . TRP A 1 106 ? 13.945 -12.289 -0.002 1 88 106 TRP A CA 1
ATOM 890 C C . TRP A 1 106 ? 13.188 -11.797 1.229 1 88 106 TRP A C 1
ATOM 892 O O . TRP A 1 106 ? 12.609 -10.711 1.214 1 88 106 TRP A O 1
ATOM 902 N N . TRP A 1 107 ? 13.305 -12.539 2.287 1 93.88 107 TRP A N 1
ATOM 903 C CA . TRP A 1 107 ? 12.641 -12.133 3.525 1 93.88 107 TRP A CA 1
ATOM 904 C C . TRP A 1 107 ? 13.336 -10.922 4.137 1 93.88 107 TRP A C 1
ATOM 906 O O . TRP A 1 107 ? 12.664 -9.992 4.609 1 93.88 107 TRP A O 1
ATOM 916 N N . ALA A 1 108 ? 14.617 -10.898 4.074 1 94.38 108 ALA A N 1
ATOM 917 C CA . ALA A 1 108 ? 15.375 -9.812 4.691 1 94.38 108 ALA A CA 1
ATOM 918 C C . ALA A 1 108 ? 15.031 -8.469 4.043 1 94.38 108 ALA A C 1
ATOM 920 O O . ALA A 1 108 ? 14.75 -7.492 4.738 1 94.38 108 ALA A O 1
ATOM 921 N N . PHE A 1 109 ? 15.062 -8.445 2.715 1 93.81 109 PHE A N 1
ATOM 922 C CA . PHE A 1 109 ? 14.773 -7.215 1.987 1 93.81 109 PHE A CA 1
ATOM 923 C C . PHE A 1 109 ? 13.344 -6.75 2.258 1 93.81 109 PHE A C 1
ATOM 925 O O . PHE A 1 109 ? 13.102 -5.566 2.488 1 93.81 109 PHE A O 1
ATOM 932 N N . ASN A 1 110 ? 12.469 -7.652 2.266 1 96.88 110 ASN A N 1
ATOM 933 C CA . ASN A 1 110 ? 11.07 -7.277 2.414 1 96.88 110 ASN A CA 1
ATOM 934 C C . ASN A 1 110 ? 10.719 -6.965 3.867 1 96.88 110 ASN A C 1
ATOM 936 O O . ASN A 1 110 ? 9.859 -6.129 4.141 1 96.88 110 ASN A O 1
ATOM 940 N N . LEU A 1 111 ? 11.414 -7.59 4.809 1 97.62 111 LEU A N 1
ATOM 941 C CA . LEU A 1 111 ? 11.25 -7.215 6.211 1 97.62 111 LEU A CA 1
ATOM 942 C C . LEU A 1 111 ? 11.797 -5.812 6.461 1 97.62 111 LEU A C 1
ATOM 944 O O . LEU A 1 111 ? 11.219 -5.051 7.242 1 97.62 111 LEU A O 1
ATOM 948 N N . TYR A 1 112 ? 12.938 -5.535 5.777 1 98.25 112 TYR A N 1
ATOM 949 C CA . TYR A 1 112 ? 13.461 -4.172 5.824 1 98.25 112 TYR A CA 1
ATOM 950 C C . TYR A 1 112 ? 12.414 -3.17 5.352 1 98.25 112 TYR A C 1
ATOM 952 O O . TYR A 1 112 ? 12.156 -2.17 6.023 1 98.25 112 TYR A O 1
ATOM 960 N N . LEU A 1 113 ? 11.766 -3.432 4.234 1 98.38 113 LEU A N 1
ATOM 961 C CA . LEU A 1 113 ? 10.758 -2.547 3.676 1 98.38 113 LEU A CA 1
ATOM 962 C C . LEU A 1 113 ? 9.531 -2.475 4.586 1 98.38 113 LEU A C 1
ATOM 964 O O . LEU A 1 113 ? 8.852 -1.446 4.641 1 98.38 113 LEU A O 1
ATOM 968 N N . LEU A 1 114 ? 9.312 -3.512 5.336 1 98.5 114 LEU A N 1
ATOM 969 C CA . LEU A 1 114 ? 8.156 -3.611 6.215 1 98.5 114 LEU A CA 1
ATOM 970 C C . LEU A 1 114 ? 8.383 -2.834 7.504 1 98.5 114 LEU A C 1
ATOM 972 O O . LEU A 1 114 ? 7.492 -2.125 7.977 1 98.5 114 LEU A O 1
ATOM 976 N N . LEU A 1 115 ? 9.578 -2.809 8.016 1 98.25 115 LEU A N 1
ATOM 977 C CA . LEU A 1 115 ? 9.812 -2.414 9.406 1 98.25 115 LEU A CA 1
ATOM 978 C C . LEU A 1 115 ? 10.242 -0.954 9.492 1 98.25 115 LEU A C 1
ATOM 980 O O . LEU A 1 115 ? 9.742 -0.201 10.32 1 98.25 115 LEU A O 1
ATOM 984 N N . TYR A 1 116 ? 11.102 -0.518 8.625 1 97.88 116 TYR A N 1
ATOM 985 C CA . TYR A 1 116 ? 11.648 0.813 8.867 1 97.88 116 TYR A CA 1
ATOM 986 C C . TYR A 1 116 ? 10.57 1.883 8.688 1 97.88 116 TYR A C 1
ATOM 988 O O . TYR A 1 116 ? 10.562 2.883 9.414 1 97.88 116 TYR A O 1
ATOM 996 N N . PRO A 1 117 ? 9.656 1.688 7.73 1 98.44 117 PRO A N 1
ATOM 997 C CA . PRO A 1 117 ? 8.594 2.693 7.633 1 98.44 117 PRO A CA 1
ATOM 998 C C . PRO A 1 117 ? 7.766 2.801 8.906 1 98.44 117 PRO A C 1
ATOM 1000 O O . PRO A 1 117 ? 7.332 3.895 9.273 1 98.44 117 PRO A O 1
ATOM 1003 N N . LEU A 1 118 ? 7.523 1.674 9.586 1 98.25 118 LEU A N 1
ATOM 1004 C CA . LEU A 1 118 ? 6.715 1.687 10.805 1 98.25 118 LEU A CA 1
ATOM 1005 C C . LEU A 1 118 ? 7.336 2.598 11.859 1 98.25 118 LEU A C 1
ATOM 1007 O O . LEU A 1 118 ? 6.621 3.33 12.547 1 98.25 118 LEU A O 1
ATOM 1011 N N . TYR A 1 119 ? 8.594 2.512 11.922 1 97.19 119 TYR A N 1
ATOM 1012 C CA . TYR A 1 119 ? 9.32 3.344 12.875 1 97.19 119 TYR A CA 1
ATOM 1013 C C . TYR A 1 119 ? 9.109 4.824 12.578 1 97.19 119 TYR A C 1
ATOM 1015 O O . TYR A 1 119 ? 8.773 5.602 13.477 1 97.19 119 TYR A O 1
ATOM 1023 N N . PHE A 1 120 ? 9.219 5.23 11.422 1 97.5 120 PHE A N 1
ATOM 1024 C CA . PHE A 1 120 ? 9.172 6.645 11.07 1 97.5 120 PHE A CA 1
ATOM 1025 C C . PHE A 1 120 ? 7.727 7.133 10.969 1 97.5 120 PHE A C 1
ATOM 1027 O O . PHE A 1 120 ? 7.449 8.312 11.188 1 97.5 120 PHE A O 1
ATOM 1034 N N . ILE A 1 121 ? 6.777 6.254 10.617 1 97.81 121 ILE A N 1
ATOM 1035 C CA . ILE A 1 121 ? 5.367 6.617 10.648 1 97.81 121 ILE A CA 1
ATOM 1036 C C . ILE A 1 121 ? 4.969 7.008 12.07 1 97.81 121 ILE A C 1
ATOM 1038 O O . ILE A 1 121 ? 4.344 8.047 12.289 1 97.81 121 ILE A O 1
ATOM 1042 N N . ARG A 1 122 ? 5.406 6.148 13.016 1 96.06 122 ARG A N 1
ATOM 1043 C CA . ARG A 1 122 ? 5.129 6.465 14.414 1 96.06 122 ARG A CA 1
ATOM 1044 C C . ARG A 1 122 ? 5.715 7.82 14.797 1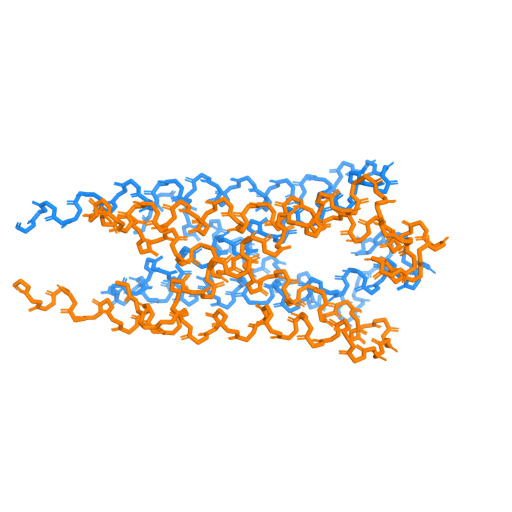 96.06 122 ARG A C 1
ATOM 1046 O O . ARG A 1 122 ? 5.051 8.633 15.445 1 96.06 122 ARG A O 1
ATOM 1053 N N . LYS A 1 123 ? 6.898 8.094 14.367 1 94.81 123 LYS A N 1
ATOM 1054 C CA . LYS A 1 123 ? 7.57 9.352 14.688 1 94.81 123 LYS A CA 1
ATOM 1055 C C . LYS A 1 123 ? 6.848 10.539 14.055 1 94.81 123 LYS A C 1
ATOM 1057 O O . LYS A 1 123 ? 6.723 11.594 14.68 1 94.81 123 LYS A O 1
ATOM 1062 N N . LEU A 1 124 ? 6.359 10.406 12.867 1 94 124 LEU A N 1
ATOM 1063 C CA . LEU A 1 124 ? 5.637 11.469 12.188 1 94 124 LEU A CA 1
ATOM 1064 C C . LEU A 1 124 ? 4.312 11.773 12.883 1 94 124 LEU A C 1
ATOM 1066 O O . LEU A 1 124 ? 3.891 12.93 12.953 1 94 124 LEU A O 1
ATOM 1070 N N . LEU A 1 125 ? 3.684 10.781 13.422 1 93.75 125 LEU A N 1
ATOM 1071 C CA . LEU A 1 125 ? 2.389 10.93 14.078 1 93.75 125 LEU A CA 1
ATOM 1072 C C . LEU A 1 125 ? 2.539 11.625 15.43 1 93.75 125 LEU A C 1
ATOM 1074 O O . LEU A 1 125 ? 1.678 12.414 15.82 1 93.75 125 LEU A O 1
ATOM 1078 N N . VAL A 1 126 ? 3.646 11.375 16.125 1 90.19 126 VAL A N 1
ATOM 1079 C CA . VAL A 1 126 ? 3.879 11.938 17.453 1 90.19 126 VAL A CA 1
ATOM 1080 C C . VAL A 1 126 ? 4.383 13.375 17.312 1 90.19 126 VAL A C 1
ATOM 1082 O O . VAL A 1 126 ? 4.051 14.234 18.141 1 90.19 126 VAL A O 1
ATOM 1085 N N . SER A 1 127 ? 5.238 13.656 16.359 1 79.75 127 SER A N 1
ATOM 1086 C CA . SER A 1 127 ? 5.812 14.984 16.188 1 79.75 127 SER A CA 1
ATOM 1087 C C . SER A 1 127 ? 4.742 16 15.82 1 79.75 127 SER A C 1
ATOM 1089 O O . SER A 1 127 ? 4.887 17.188 16.109 1 79.75 127 SER A O 1
ATOM 1091 N N . ARG A 1 128 ? 3.727 15.703 15.18 1 65.81 128 ARG A N 1
ATOM 1092 C CA . ARG A 1 128 ? 2.654 16.641 14.867 1 65.81 128 ARG A CA 1
ATOM 1093 C C . ARG A 1 128 ? 2.039 17.219 16.141 1 65.81 128 ARG A C 1
ATOM 1095 O O . ARG A 1 128 ? 1.597 18.375 16.156 1 65.81 128 ARG A O 1
ATOM 1102 N N . LYS A 1 129 ? 1.997 16.594 17.156 1 58.41 129 LYS A N 1
ATOM 1103 C CA . LYS A 1 129 ? 1.451 17.109 18.406 1 58.41 129 LYS A CA 1
ATOM 1104 C C . LYS A 1 129 ? 2.186 18.359 18.844 1 58.41 129 LYS A C 1
ATOM 1106 O O . LYS A 1 129 ? 1.564 19.312 19.344 1 58.41 129 LYS A O 1
ATOM 1111 N N . ASN A 1 130 ? 3.438 18.359 18.531 1 49.91 130 ASN A N 1
ATOM 1112 C CA . ASN A 1 130 ? 4.195 19.469 19.094 1 49.91 130 ASN A CA 1
ATOM 1113 C C . ASN A 1 130 ? 4.074 20.734 18.234 1 49.91 130 ASN A C 1
ATOM 1115 O O . ASN A 1 130 ? 4.406 21.828 18.688 1 49.91 130 ASN A O 1
ATOM 1119 N N . SER A 1 131 ? 3.781 20.531 16.969 1 47.75 131 SER A N 1
ATOM 1120 C CA . SER A 1 131 ? 3.803 21.734 16.141 1 47.75 131 SER A CA 1
ATOM 1121 C C . SER A 1 131 ? 2.555 22.578 16.375 1 47.75 131 SER A C 1
ATOM 1123 O O . SER A 1 131 ? 2.545 23.781 16.062 1 47.75 131 SER A O 1
ATOM 1125 N N . CYS A 1 132 ? 1.434 22.031 16.594 1 43.69 132 CYS A N 1
ATOM 1126 C CA . CYS A 1 132 ? 0.287 22.891 16.875 1 43.69 132 CYS A CA 1
ATOM 1127 C C . CYS A 1 132 ? 0.431 23.578 18.234 1 43.69 132 CYS A C 1
ATOM 1129 O O . CYS A 1 132 ? -0.227 24.578 18.5 1 43.69 132 CYS A O 1
ATOM 1131 N N . HIS A 1 133 ? 1.176 23.047 19.125 1 40.75 133 HIS A N 1
ATOM 1132 C CA . HIS A 1 133 ? 1.294 23.75 20.406 1 40.75 133 HIS A CA 1
ATOM 1133 C C . HIS A 1 133 ? 2.256 24.922 20.297 1 40.75 133 HIS A C 1
ATOM 1135 O O . HIS A 1 133 ? 2.371 25.734 21.219 1 40.75 133 HIS A O 1
ATOM 1141 N N . SER A 1 134 ? 3.051 24.891 19.266 1 35.78 134 SER A N 1
ATOM 1142 C CA . SER A 1 134 ? 4.008 25.984 19.328 1 35.78 134 SER A CA 1
ATOM 1143 C C . SER A 1 134 ? 3.398 27.281 18.797 1 35.78 134 SER A C 1
ATOM 1145 O O . SER A 1 134 ? 4.09 28.297 18.688 1 35.78 134 SER A O 1
ATOM 1147 N N . PHE A 1 135 ? 2.133 27.234 18.219 1 31.16 135 PHE A N 1
ATOM 1148 C CA . PHE A 1 135 ? 1.67 28.594 18 1 31.16 135 PHE A CA 1
ATOM 1149 C C . PHE A 1 135 ? 0.817 29.078 19.172 1 31.16 135 PHE A C 1
ATOM 1151 O O . PHE A 1 135 ? 0.024 28.312 19.719 1 31.16 135 PHE A O 1
ATOM 1158 N N . MET B 1 1 ? -14.789 16.172 8.594 1 80.44 1 MET B N 1
ATOM 1159 C CA . MET B 1 1 ? -14.258 15.258 7.59 1 80.44 1 MET B CA 1
ATOM 1160 C C . MET B 1 1 ? -14.852 15.547 6.219 1 80.44 1 MET B C 1
ATOM 1162 O O . MET B 1 1 ? -15.945 16.094 6.113 1 80.44 1 MET B O 1
ATOM 1166 N N . MET B 1 2 ? -14.125 15.305 5.184 1 84.06 2 MET B N 1
ATOM 1167 C CA . MET B 1 2 ? -14.523 15.617 3.816 1 84.06 2 MET B CA 1
ATOM 1168 C C . MET B 1 2 ? -15.82 14.898 3.455 1 84.06 2 MET B C 1
ATOM 1170 O O . MET B 1 2 ? -16.078 13.797 3.934 1 84.06 2 MET B O 1
ATOM 1174 N N . LYS B 1 3 ? -16.641 15.586 2.668 1 86.06 3 LYS B N 1
ATOM 1175 C CA . LYS B 1 3 ? -17.906 15.008 2.219 1 86.06 3 LYS B CA 1
ATOM 1176 C C . LYS B 1 3 ? -17.672 13.664 1.534 1 86.06 3 LYS B C 1
ATOM 1178 O O . LYS B 1 3 ? -16.844 13.547 0.639 1 86.06 3 LYS B O 1
ATOM 1183 N N . GLY B 1 4 ? -18.359 12.633 2.012 1 94 4 GLY B N 1
ATOM 1184 C CA . GLY B 1 4 ? -18.344 11.336 1.348 1 94 4 GLY B CA 1
ATOM 1185 C C . GLY B 1 4 ? -17.281 10.406 1.887 1 94 4 GLY B C 1
ATOM 1186 O O . GLY B 1 4 ? -17.391 9.18 1.768 1 94 4 GLY B O 1
ATOM 1187 N N . LEU B 1 5 ? -16.203 10.984 2.453 1 96.06 5 LEU B N 1
ATOM 1188 C CA . LEU B 1 5 ? -15.102 10.141 2.926 1 96.06 5 LEU B CA 1
ATOM 1189 C C . LEU B 1 5 ? -15.578 9.195 4.027 1 96.06 5 LEU B C 1
ATOM 1191 O O . LEU B 1 5 ? -15.242 8.008 4.02 1 96.06 5 LEU B O 1
ATOM 1195 N N . LYS B 1 6 ? -16.344 9.766 4.914 1 96.12 6 LYS B N 1
ATOM 1196 C CA . LYS B 1 6 ? -16.875 8.953 6.008 1 96.12 6 LYS B CA 1
ATOM 1197 C C . LYS B 1 6 ? -17.641 7.746 5.473 1 96.12 6 LYS B C 1
ATOM 1199 O O . LYS B 1 6 ? -17.422 6.617 5.914 1 96.12 6 LYS B O 1
ATOM 1204 N N . VAL B 1 7 ? -18.484 7.945 4.555 1 96.44 7 VAL B N 1
ATOM 1205 C CA . VAL B 1 7 ? -19.328 6.902 3.984 1 96.44 7 VAL B CA 1
ATOM 1206 C C . VAL B 1 7 ? -18.469 5.875 3.256 1 96.44 7 VAL B C 1
ATOM 1208 O O . VAL B 1 7 ? -18.672 4.668 3.416 1 96.44 7 VAL B O 1
ATOM 1211 N N . LEU B 1 8 ? -17.547 6.324 2.492 1 97.81 8 LEU B N 1
ATOM 1212 C CA . LEU B 1 8 ? -16.688 5.426 1.731 1 97.81 8 LEU B CA 1
ATOM 1213 C C . LEU B 1 8 ? -15.797 4.602 2.662 1 97.81 8 LEU B C 1
ATOM 1215 O O . LEU B 1 8 ? -15.555 3.422 2.406 1 97.81 8 LEU B O 1
ATOM 1219 N N . PHE B 1 9 ? -15.266 5.215 3.744 1 98.19 9 PHE B N 1
ATOM 1220 C CA . PHE B 1 9 ? -14.531 4.469 4.754 1 98.19 9 PHE B CA 1
ATOM 1221 C C . PHE B 1 9 ? -15.391 3.354 5.34 1 98.19 9 PHE B C 1
ATOM 1223 O O . PHE B 1 9 ? -14.953 2.205 5.43 1 98.19 9 PHE B O 1
ATOM 1230 N N . LEU B 1 10 ? -16.609 3.711 5.676 1 97.56 10 LEU B N 1
ATOM 1231 C CA . LEU B 1 10 ? -17.484 2.727 6.301 1 97.56 10 LEU B CA 1
ATOM 1232 C C . LEU B 1 10 ? -17.812 1.591 5.34 1 97.56 10 LEU B C 1
ATOM 1234 O O . LEU B 1 10 ? -17.688 0.416 5.691 1 97.56 10 LEU B O 1
ATOM 1238 N N . ILE B 1 11 ? -18.156 1.894 4.105 1 97.69 11 ILE B N 1
ATOM 1239 C CA . ILE B 1 11 ? -18.516 0.891 3.107 1 97.69 11 ILE B CA 1
ATOM 1240 C C . ILE B 1 11 ? -17.312 -0.011 2.834 1 97.69 11 ILE B C 1
ATOM 1242 O O . ILE B 1 11 ? -17.438 -1.237 2.818 1 97.69 11 ILE B O 1
ATOM 1246 N N . THR B 1 12 ? -16.172 0.586 2.67 1 98.38 12 THR B N 1
ATOM 1247 C CA . THR B 1 12 ? -14.969 -0.162 2.312 1 98.38 12 THR B CA 1
ATOM 1248 C C . THR B 1 12 ? -14.492 -1.01 3.488 1 98.38 12 THR B C 1
ATOM 1250 O O . THR B 1 12 ? -14.188 -2.193 3.324 1 98.38 12 THR B O 1
ATOM 1253 N N . ASP B 1 13 ? -14.453 -0.409 4.684 1 98.38 13 ASP B N 1
ATOM 1254 C CA . ASP B 1 13 ? -13.938 -1.105 5.855 1 98.38 13 ASP B CA 1
ATOM 1255 C C . ASP B 1 13 ? -14.852 -2.254 6.262 1 98.38 13 ASP B C 1
ATOM 1257 O O . ASP B 1 13 ? -14.391 -3.359 6.547 1 98.38 13 ASP B O 1
ATOM 1261 N N . ILE B 1 14 ? -16.125 -2.018 6.277 1 97.31 14 ILE B N 1
ATOM 1262 C CA . ILE B 1 14 ? -17.078 -3.078 6.57 1 97.31 14 ILE B CA 1
ATOM 1263 C C . ILE B 1 14 ? -17.047 -4.129 5.465 1 97.31 14 ILE B C 1
ATOM 1265 O O . ILE B 1 14 ? -17.078 -5.332 5.738 1 97.31 14 ILE B O 1
ATOM 1269 N N . GLY B 1 15 ? -16.938 -3.646 4.234 1 97 15 GLY B N 1
ATOM 1270 C CA . GLY B 1 15 ? -16.812 -4.555 3.105 1 97 15 GLY B CA 1
ATOM 1271 C C . GLY B 1 15 ? -15.648 -5.512 3.236 1 97 15 GLY B C 1
ATOM 1272 O O . GLY B 1 15 ? -15.789 -6.711 3.006 1 97 15 GLY B O 1
ATOM 1273 N N . PHE B 1 16 ? -14.492 -5 3.574 1 97.88 16 PHE B N 1
ATOM 1274 C CA . PHE B 1 16 ? -13.312 -5.832 3.75 1 97.88 16 PHE B CA 1
ATOM 1275 C C . PHE B 1 16 ? -13.516 -6.836 4.879 1 97.88 16 PHE B C 1
ATOM 1277 O O . PHE B 1 16 ? -13.164 -8.008 4.746 1 97.88 16 PHE B O 1
ATOM 1284 N N . ILE B 1 17 ? -14.039 -6.375 6 1 96.88 17 ILE B N 1
ATOM 1285 C CA . ILE B 1 17 ? -14.242 -7.238 7.156 1 96.88 17 ILE B CA 1
ATOM 1286 C C . ILE B 1 17 ? -15.203 -8.367 6.789 1 96.88 17 ILE B C 1
ATOM 1288 O O . ILE B 1 17 ? -14.906 -9.547 7.031 1 96.88 17 ILE B O 1
ATOM 1292 N N . VAL B 1 18 ? -16.297 -8.078 6.184 1 95.75 18 VAL B N 1
ATOM 1293 C CA . VAL B 1 18 ? -17.297 -9.07 5.785 1 95.75 18 VAL B CA 1
ATOM 1294 C C . VAL B 1 18 ? -16.672 -10.031 4.766 1 95.75 18 VAL B C 1
ATOM 1296 O O . VAL B 1 18 ? -16.844 -11.25 4.875 1 95.75 18 VAL B O 1
ATOM 1299 N N . TYR B 1 19 ? -15.969 -9.484 3.799 1 94.88 19 TYR B N 1
ATOM 1300 C CA . TYR B 1 19 ? -15.336 -10.281 2.756 1 94.88 19 TYR B CA 1
ATOM 1301 C C . TYR B 1 19 ? -14.414 -11.336 3.355 1 94.88 19 TYR B C 1
ATOM 1303 O O . TYR B 1 19 ? -14.484 -12.508 2.992 1 94.88 19 TYR B O 1
ATOM 1311 N N . TRP B 1 20 ? -13.617 -10.922 4.266 1 95.69 20 TRP B N 1
ATOM 1312 C CA . TRP B 1 20 ? -12.617 -11.852 4.793 1 95.69 20 TRP B CA 1
ATOM 1313 C C . TRP B 1 20 ? -13.25 -12.828 5.777 1 95.69 20 TRP B C 1
ATOM 1315 O O . TRP B 1 20 ? -12.805 -13.969 5.906 1 95.69 20 TRP B O 1
ATOM 1325 N N . ILE B 1 21 ? -14.297 -12.422 6.52 1 94.12 21 ILE B N 1
ATOM 1326 C CA . ILE B 1 21 ? -15.031 -13.344 7.383 1 94.12 21 ILE B CA 1
ATOM 1327 C C . ILE B 1 21 ? -15.672 -14.438 6.539 1 94.12 21 ILE B C 1
ATOM 1329 O O . ILE B 1 21 ? -15.516 -15.625 6.836 1 94.12 21 ILE B O 1
ATOM 1333 N N . VAL B 1 22 ? -16.312 -14.039 5.445 1 91.38 22 VAL B N 1
ATOM 1334 C CA . VAL B 1 22 ? -17 -14.992 4.57 1 91.38 22 VAL B CA 1
ATOM 1335 C C . VAL B 1 22 ? -15.969 -15.898 3.9 1 91.38 22 VAL B C 1
ATOM 1337 O O . VAL B 1 22 ? -16.219 -17.078 3.691 1 91.38 22 VAL B O 1
ATOM 1340 N N . THR B 1 23 ? -14.875 -15.328 3.527 1 90.81 23 THR B N 1
ATOM 1341 C CA . THR B 1 23 ? -13.812 -16.094 2.893 1 90.81 23 THR B CA 1
ATOM 1342 C C . THR B 1 23 ? -13.219 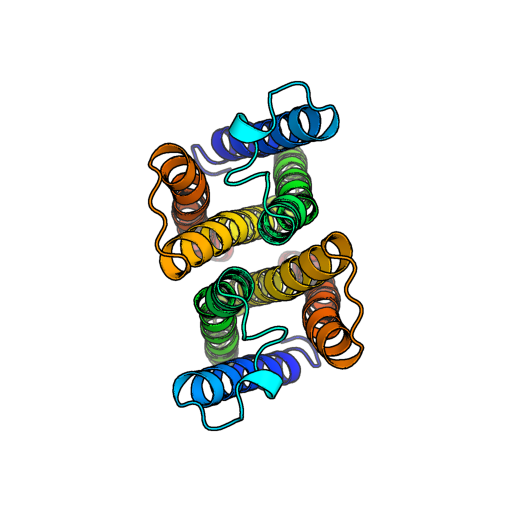-17.109 3.867 1 90.81 23 THR B C 1
ATOM 1344 O O . THR B 1 23 ? -13.031 -18.281 3.521 1 90.81 23 THR B O 1
ATOM 1347 N N . PHE B 1 24 ? -12.992 -16.734 5.121 1 89.62 24 PHE B N 1
ATOM 1348 C CA . PHE B 1 24 ? -12.352 -17.562 6.129 1 89.62 24 PHE B CA 1
ATOM 1349 C C . PHE B 1 24 ? -13.258 -18.75 6.504 1 89.62 24 PHE B C 1
ATOM 1351 O O . PHE B 1 24 ? -12.789 -19.875 6.613 1 89.62 24 PHE B O 1
ATOM 1358 N N . PHE B 1 25 ? -14.477 -18.531 6.598 1 91 25 PHE B N 1
ATOM 1359 C CA . PHE B 1 25 ? -15.414 -19.562 7.008 1 91 25 PHE B CA 1
ATOM 1360 C C . PHE B 1 25 ? -15.961 -20.312 5.797 1 91 25 PHE B C 1
ATOM 1362 O O . PHE B 1 25 ? -16.766 -21.234 5.941 1 91 25 PHE B O 1
ATOM 1369 N N . GLU B 1 26 ? -15.5 -19.891 4.641 1 87.44 26 GLU B N 1
ATOM 1370 C CA . GLU B 1 26 ? -15.914 -20.531 3.395 1 87.44 26 GLU B CA 1
ATOM 1371 C C . GLU B 1 26 ? -17.438 -20.578 3.27 1 87.44 26 GLU B C 1
ATOM 1373 O O . GLU B 1 26 ? -18.016 -21.609 2.949 1 87.44 26 GLU B O 1
ATOM 1378 N N . TRP B 1 27 ? -18 -19.484 3.666 1 87.5 27 TRP B N 1
ATOM 1379 C CA . TRP B 1 27 ? -19.453 -19.375 3.578 1 87.5 27 TRP B CA 1
ATOM 1380 C C . TRP B 1 27 ? -19.906 -19.234 2.127 1 87.5 27 TRP B C 1
ATOM 1382 O O . TRP B 1 27 ? -21.078 -19.453 1.812 1 87.5 27 TRP B O 1
ATOM 1392 N N . ILE B 1 28 ? -19.016 -18.828 1.212 1 80.81 28 ILE B N 1
ATOM 1393 C CA . ILE B 1 28 ? -19.234 -18.719 -0.227 1 80.81 28 ILE B CA 1
ATOM 1394 C C . ILE B 1 28 ? -18.25 -19.625 -0.968 1 80.81 28 ILE B C 1
ATOM 1396 O O . ILE B 1 28 ? -17.094 -19.75 -0.562 1 80.81 28 ILE B O 1
ATOM 1400 N N . PRO B 1 29 ? -18.812 -20.281 -2.025 1 80.06 29 PRO B N 1
ATOM 1401 C CA . PRO B 1 29 ? -17.906 -21.141 -2.793 1 80.06 29 PRO B CA 1
ATOM 1402 C C . PRO B 1 29 ? -16.609 -20.422 -3.168 1 80.06 29 PRO B C 1
ATOM 1404 O O . PRO B 1 29 ? -16.625 -19.234 -3.492 1 80.06 29 PRO B O 1
ATOM 1407 N N . LYS B 1 30 ? -15.477 -21.141 -3.141 1 79.12 30 LYS B N 1
ATOM 1408 C CA . LYS B 1 30 ? -14.141 -20.578 -3.348 1 79.12 30 LYS B CA 1
ATOM 1409 C C . LYS B 1 30 ? -14.023 -19.922 -4.719 1 79.12 30 LYS B C 1
ATOM 1411 O O . LYS B 1 30 ? -13.344 -18.906 -4.875 1 79.12 30 LYS B O 1
ATOM 1416 N N . ASN B 1 31 ? -14.719 -20.469 -5.672 1 77.31 31 ASN B N 1
ATOM 1417 C CA . ASN B 1 31 ? -14.617 -19.953 -7.031 1 77.31 31 ASN B CA 1
ATOM 1418 C C . ASN B 1 31 ? -15.211 -18.547 -7.141 1 77.31 31 ASN B C 1
ATOM 1420 O O . ASN B 1 31 ? -14.922 -17.828 -8.094 1 77.31 31 ASN B O 1
ATOM 1424 N N . MET B 1 32 ? -15.992 -18.219 -6.113 1 73.94 32 MET B N 1
ATOM 1425 C CA . MET B 1 32 ? -16.609 -16.891 -6.133 1 73.94 32 MET B CA 1
ATOM 1426 C C . MET B 1 32 ? -15.773 -15.891 -5.344 1 73.94 32 MET B C 1
ATOM 1428 O O . MET B 1 32 ? -15.805 -14.688 -5.621 1 73.94 32 MET B O 1
ATOM 1432 N N . VAL B 1 33 ? -14.984 -16.469 -4.477 1 74.94 33 VAL B N 1
ATOM 1433 C CA . VAL B 1 33 ? -14.234 -15.578 -3.598 1 74.94 33 VAL B CA 1
ATOM 1434 C C . VAL B 1 33 ? -12.797 -15.453 -4.094 1 74.94 33 VAL B C 1
ATOM 1436 O O . VAL B 1 33 ? -12.133 -14.438 -3.846 1 74.94 33 VAL B O 1
ATOM 1439 N N . PHE B 1 34 ? -12.43 -16.516 -4.824 1 75.19 34 PHE B N 1
ATOM 1440 C CA . PHE B 1 34 ? -11.086 -16.5 -5.383 1 75.19 34 PHE B CA 1
ATOM 1441 C C . PHE B 1 34 ? -11.109 -16.844 -6.867 1 75.19 34 PHE B C 1
ATOM 1443 O O . PHE B 1 34 ? -11.789 -17.797 -7.277 1 75.19 34 PHE B O 1
ATOM 1450 N N . LYS B 1 35 ? -10.398 -16.172 -7.582 1 74.12 35 LYS B N 1
ATOM 1451 C CA . LYS B 1 35 ? -10.164 -16.531 -8.977 1 74.12 35 LYS B CA 1
ATOM 1452 C C . LYS B 1 35 ? -9.086 -17.609 -9.094 1 74.12 35 LYS B C 1
ATOM 1454 O O . LYS B 1 35 ? -8.055 -17.547 -8.422 1 74.12 35 LYS B O 1
ATOM 1459 N N . ASP B 1 36 ? -9.359 -18.641 -10.039 1 75.5 36 ASP B N 1
ATOM 1460 C CA . ASP B 1 36 ? -8.406 -19.734 -10.242 1 75.5 36 ASP B CA 1
ATOM 1461 C C . ASP B 1 36 ? -7.992 -20.359 -8.914 1 75.5 36 ASP B C 1
ATOM 1463 O O . ASP B 1 36 ? -6.801 -20.516 -8.641 1 75.5 36 ASP B O 1
ATOM 1467 N N . TYR B 1 37 ? -8.938 -20.656 -8.133 1 75.75 37 TYR B N 1
ATOM 1468 C CA . TYR B 1 37 ? -8.758 -21.156 -6.77 1 75.75 37 TYR B CA 1
ATOM 1469 C C . TYR B 1 37 ? -8.016 -22.484 -6.758 1 75.75 37 TYR B C 1
ATOM 1471 O O . TYR B 1 37 ? -7.531 -22.922 -5.715 1 75.75 37 TYR B O 1
ATOM 1479 N N . ASP B 1 38 ? -7.797 -23.094 -7.879 1 79.75 38 ASP B N 1
ATOM 1480 C CA . ASP B 1 38 ? -7.117 -24.375 -7.961 1 79.75 38 ASP B CA 1
ATOM 1481 C C . ASP B 1 38 ? -5.602 -24.203 -8.047 1 79.75 38 ASP B C 1
ATOM 1483 O O . ASP B 1 38 ? -4.852 -25.172 -7.906 1 79.75 38 ASP B O 1
ATOM 1487 N N . ASN B 1 39 ? -5.281 -23.047 -8.203 1 82.81 39 ASN B N 1
ATOM 1488 C CA . ASN B 1 39 ? -3.857 -22.734 -8.258 1 82.81 39 ASN B CA 1
ATOM 1489 C C . ASN B 1 39 ? -3.334 -22.234 -6.918 1 82.81 39 ASN B C 1
ATOM 1491 O O . ASN B 1 39 ? -3.814 -21.234 -6.395 1 82.81 39 ASN B O 1
ATOM 1495 N N . ALA B 1 40 ? -2.408 -22.938 -6.375 1 82.75 40 ALA B N 1
ATOM 1496 C CA . ALA B 1 40 ? -1.877 -22.641 -5.047 1 82.75 40 ALA B CA 1
ATOM 1497 C C . ALA B 1 40 ? -1.26 -21.25 -4.996 1 82.75 40 ALA B C 1
ATOM 1499 O O . ALA B 1 40 ? -1.382 -20.531 -3.992 1 82.75 40 ALA B O 1
ATOM 1500 N N . MET B 1 41 ? -0.607 -20.844 -6.07 1 83.62 41 MET B N 1
ATOM 1501 C CA . MET B 1 41 ? 0.042 -19.531 -6.109 1 83.62 41 MET B CA 1
ATOM 1502 C C . MET B 1 41 ? -0.991 -18.406 -6.113 1 83.62 41 MET B C 1
ATOM 1504 O O . MET B 1 41 ? -0.823 -17.406 -5.426 1 83.62 41 MET B O 1
ATOM 1508 N N . ILE B 1 42 ? -2.033 -18.609 -6.816 1 86.31 42 ILE B N 1
ATOM 1509 C CA . ILE B 1 42 ? -3.086 -17.594 -6.883 1 86.31 42 ILE B CA 1
ATOM 1510 C C . ILE B 1 42 ? -3.803 -17.516 -5.539 1 86.31 42 ILE B C 1
ATOM 1512 O O . ILE B 1 42 ? -4.168 -16.422 -5.094 1 86.31 42 ILE B O 1
ATOM 1516 N N . MET B 1 43 ? -3.951 -18.641 -4.918 1 88.5 43 MET B N 1
ATOM 1517 C CA . MET B 1 43 ? -4.566 -18.656 -3.592 1 88.5 43 MET B CA 1
ATOM 1518 C C . MET B 1 43 ? -3.699 -17.906 -2.584 1 88.5 43 MET B C 1
ATOM 1520 O O . MET B 1 43 ? -4.207 -17.109 -1.791 1 88.5 43 MET B O 1
ATOM 1524 N N . ALA B 1 44 ? -2.434 -18.156 -2.654 1 91.06 44 ALA B N 1
ATOM 1525 C CA . ALA B 1 44 ? -1.517 -17.453 -1.771 1 91.06 44 ALA B CA 1
ATOM 1526 C C . ALA B 1 44 ? -1.531 -15.953 -2.057 1 91.06 44 ALA B C 1
ATOM 1528 O O . ALA B 1 44 ? -1.501 -15.141 -1.132 1 91.06 44 ALA B O 1
ATOM 1529 N N . TRP B 1 45 ? -1.492 -15.609 -3.324 1 92 45 TRP B N 1
ATOM 1530 C CA . TRP B 1 45 ? -1.583 -14.211 -3.734 1 92 45 TRP B CA 1
ATOM 1531 C C . TRP B 1 45 ? -2.85 -13.562 -3.184 1 92 45 TRP B C 1
ATOM 1533 O O . TRP B 1 45 ? -2.801 -12.461 -2.629 1 92 45 TRP B O 1
ATOM 1543 N N . ASN B 1 46 ? -3.957 -14.25 -3.225 1 92.5 46 ASN B N 1
ATOM 1544 C CA . ASN B 1 46 ? -5.219 -13.727 -2.701 1 92.5 46 ASN B CA 1
ATOM 1545 C C . ASN B 1 46 ? -5.16 -13.547 -1.188 1 92.5 46 ASN B C 1
ATOM 1547 O O . ASN B 1 46 ? -5.539 -12.492 -0.672 1 92.5 46 ASN B O 1
ATOM 1551 N N . TRP B 1 47 ? -4.715 -14.484 -0.562 1 93.38 47 TRP B N 1
ATOM 1552 C CA . TRP B 1 47 ? -4.668 -14.453 0.896 1 93.38 47 TRP B CA 1
ATOM 1553 C C . TRP B 1 47 ? -3.672 -13.406 1.384 1 93.38 47 TRP B C 1
ATOM 1555 O O . TRP B 1 47 ? -3.77 -12.922 2.516 1 93.38 47 TRP B O 1
ATOM 1565 N N . SER B 1 48 ? -2.711 -13.078 0.543 1 95.81 48 SER B N 1
ATOM 1566 C CA . SER B 1 48 ? -1.696 -12.102 0.94 1 95.81 48 SER B CA 1
ATOM 1567 C C . SER B 1 48 ? -2.305 -10.719 1.139 1 95.81 48 SER B C 1
ATOM 1569 O O . SER B 1 48 ? -1.689 -9.852 1.757 1 95.81 48 SER B O 1
ATOM 1571 N N . PHE B 1 49 ? -3.512 -10.508 0.596 1 97.25 49 PHE B N 1
ATOM 1572 C CA . PHE B 1 49 ? -4.176 -9.219 0.748 1 97.25 49 PHE B CA 1
ATOM 1573 C C . PHE B 1 49 ? -4.832 -9.109 2.119 1 97.25 49 PHE B C 1
ATOM 1575 O O . PHE B 1 49 ? -5.188 -8.008 2.555 1 97.25 49 PHE B O 1
ATOM 1582 N N . PHE B 1 50 ? -4.961 -10.227 2.793 1 97.31 50 PHE B N 1
ATOM 1583 C CA . PHE B 1 50 ? -5.719 -10.258 4.039 1 97.31 50 PHE B CA 1
ATOM 1584 C C . PHE B 1 50 ? -5.141 -9.273 5.047 1 97.31 50 PHE B C 1
ATOM 1586 O O . PHE B 1 50 ? -5.852 -8.391 5.543 1 97.31 50 PHE B O 1
ATOM 1593 N N . PRO B 1 51 ? -3.854 -9.352 5.383 1 98.19 51 PRO B N 1
ATOM 1594 C CA . PRO B 1 51 ? -3.326 -8.406 6.367 1 98.19 51 PRO B CA 1
ATOM 1595 C C . PRO B 1 51 ? -3.465 -6.957 5.926 1 98.19 51 PRO B C 1
ATOM 1597 O O . PRO B 1 51 ? -3.787 -6.086 6.738 1 98.19 51 PRO B O 1
ATOM 1600 N N . LEU B 1 52 ? -3.191 -6.711 4.68 1 98.44 52 LEU B N 1
ATOM 1601 C CA . LEU B 1 52 ? -3.316 -5.352 4.156 1 98.44 52 LEU B CA 1
ATOM 1602 C C . LEU B 1 52 ? -4.742 -4.836 4.328 1 98.44 52 LEU B C 1
ATOM 1604 O O . LEU B 1 52 ? -4.949 -3.74 4.855 1 98.44 52 LEU B O 1
ATOM 1608 N N . ASP B 1 53 ? -5.727 -5.637 3.939 1 98.5 53 ASP B N 1
ATOM 1609 C CA . ASP B 1 53 ? -7.125 -5.23 3.994 1 98.5 53 ASP B CA 1
ATOM 1610 C C . ASP B 1 53 ? -7.574 -5 5.434 1 98.5 53 ASP B C 1
ATOM 1612 O O . ASP B 1 53 ? -8.359 -4.094 5.707 1 98.5 53 ASP B O 1
ATOM 1616 N N . ILE B 1 54 ? -7.086 -5.77 6.309 1 98.25 54 ILE B N 1
ATOM 1617 C CA . ILE B 1 54 ? -7.418 -5.59 7.719 1 98.25 54 ILE B CA 1
ATOM 1618 C C . ILE B 1 54 ? -6.809 -4.285 8.227 1 98.25 54 ILE B C 1
ATOM 1620 O O . ILE B 1 54 ? -7.453 -3.539 8.969 1 98.25 54 ILE B O 1
ATOM 1624 N N . PHE B 1 55 ? -5.574 -4.016 7.855 1 98.62 55 PHE B N 1
ATOM 1625 C CA . PHE B 1 55 ? -4.953 -2.754 8.25 1 98.62 55 PHE B CA 1
ATOM 1626 C C . PHE B 1 55 ? -5.742 -1.569 7.703 1 98.62 55 PHE B C 1
ATOM 1628 O O . PHE B 1 55 ? -5.875 -0.544 8.375 1 98.62 55 PHE B O 1
ATOM 1635 N N . ILE B 1 56 ? -6.18 -1.679 6.457 1 98.75 56 ILE B N 1
ATOM 1636 C CA . ILE B 1 56 ? -7.016 -0.637 5.875 1 98.75 56 ILE B CA 1
ATOM 1637 C C . ILE B 1 56 ? -8.211 -0.364 6.785 1 98.75 56 ILE B C 1
ATOM 1639 O O . ILE B 1 56 ? -8.461 0.783 7.164 1 98.75 56 ILE B O 1
ATOM 1643 N N . SER B 1 57 ? -8.93 -1.393 7.18 1 98.62 57 SER B N 1
ATOM 1644 C CA . SER B 1 57 ? -10.148 -1.257 7.961 1 98.62 57 SER B CA 1
ATOM 1645 C C . SER B 1 57 ? -9.859 -0.72 9.359 1 98.62 57 SER B C 1
ATOM 1647 O O . SER B 1 57 ? -10.602 0.117 9.875 1 98.62 57 SER B O 1
ATOM 1649 N N . ILE B 1 58 ? -8.766 -1.205 9.961 1 98.5 58 ILE B N 1
ATOM 1650 C CA . ILE B 1 58 ? -8.398 -0.742 11.289 1 98.5 58 ILE B CA 1
ATOM 1651 C C . ILE B 1 58 ? -8.078 0.751 11.25 1 98.5 58 ILE B C 1
ATOM 1653 O O . ILE B 1 58 ? -8.594 1.522 12.062 1 98.5 58 ILE B O 1
ATOM 1657 N N . THR B 1 59 ? -7.277 1.161 10.344 1 98.62 59 THR B N 1
ATOM 1658 C CA . THR B 1 59 ? -6.879 2.561 10.266 1 98.62 59 THR B CA 1
ATOM 1659 C C . THR B 1 59 ? -8.047 3.439 9.844 1 98.62 59 THR B C 1
ATOM 1661 O O . THR B 1 59 ? -8.203 4.559 10.328 1 98.62 59 THR B O 1
ATOM 1664 N N . GLY B 1 60 ? -8.852 2.945 8.906 1 98.38 60 GLY B N 1
ATOM 1665 C CA . GLY B 1 60 ? -10.016 3.701 8.484 1 98.38 60 GLY B CA 1
ATOM 1666 C C . GLY B 1 60 ? -11.023 3.924 9.602 1 98.38 60 GLY B C 1
ATOM 1667 O O . GLY B 1 60 ? -11.438 5.059 9.852 1 98.38 60 GLY B O 1
ATOM 1668 N N . LEU B 1 61 ? -11.383 2.898 10.297 1 98.19 61 LEU B N 1
ATOM 1669 C CA . LEU B 1 61 ? -12.32 3 11.406 1 98.19 61 LEU B CA 1
ATOM 1670 C C . LEU B 1 61 ? -11.727 3.816 12.547 1 98.19 61 LEU B C 1
ATOM 1672 O O . LEU B 1 61 ? -12.43 4.582 13.203 1 98.19 61 LEU B O 1
ATOM 1676 N N . TYR B 1 62 ? -10.438 3.623 12.773 1 98.12 62 TYR B N 1
ATOM 1677 C CA . TYR B 1 62 ? -9.773 4.406 13.812 1 98.12 62 TYR B CA 1
ATOM 1678 C C . TYR B 1 62 ? -9.789 5.891 13.461 1 98.12 62 TYR B C 1
ATOM 1680 O O . TYR B 1 62 ? -9.961 6.738 14.344 1 98.12 62 TYR B O 1
ATOM 1688 N N . SER B 1 63 ? -9.555 6.184 12.211 1 97.81 63 SER B N 1
ATOM 1689 C CA . SER B 1 63 ? -9.609 7.574 11.773 1 97.81 63 SER B CA 1
ATOM 1690 C C . SER B 1 63 ? -10.984 8.18 12.047 1 97.81 63 SER B C 1
ATOM 1692 O O . SER B 1 63 ? -11.086 9.328 12.484 1 97.81 63 SER B O 1
ATOM 1694 N N . LEU B 1 64 ? -12.023 7.438 11.781 1 97.5 64 LEU B N 1
ATOM 1695 C CA . LEU B 1 64 ? -13.383 7.895 12.039 1 97.5 64 LEU B CA 1
ATOM 1696 C C . LEU B 1 64 ? -13.602 8.109 13.531 1 97.5 64 LEU B C 1
ATOM 1698 O O . LEU B 1 64 ? -14.258 9.078 13.938 1 97.5 64 LEU B O 1
ATOM 1702 N N . PHE B 1 65 ? -13.125 7.191 14.305 1 97.5 65 PHE B N 1
ATOM 1703 C CA . PHE B 1 65 ? -13.203 7.312 15.758 1 97.5 65 PHE B CA 1
ATOM 1704 C C . PHE B 1 65 ? -12.516 8.594 16.234 1 97.5 65 PHE B C 1
ATOM 1706 O O . PHE B 1 65 ? -13.078 9.336 17.031 1 97.5 65 PHE B O 1
ATOM 1713 N N . LEU B 1 66 ? -11.336 8.883 15.727 1 96.75 66 LEU B N 1
ATOM 1714 C CA . LEU B 1 66 ? -10.578 10.078 16.078 1 96.75 66 LEU B CA 1
ATOM 1715 C C . LEU B 1 66 ? -11.297 11.336 15.617 1 96.75 66 LEU B C 1
ATOM 1717 O O . LEU B 1 66 ? -11.297 12.352 16.328 1 96.75 66 LEU B O 1
ATOM 1721 N N . TYR B 1 67 ? -11.844 11.203 14.484 1 95.5 67 TYR B N 1
ATOM 1722 C CA . TYR B 1 67 ? -12.594 12.336 13.953 1 95.5 67 TYR B CA 1
ATOM 1723 C C . TYR B 1 67 ? -13.766 12.695 14.859 1 95.5 67 TYR B C 1
ATOM 1725 O O . TYR B 1 67 ? -13.992 13.867 15.156 1 95.5 67 TYR B O 1
ATOM 1733 N N . LYS B 1 68 ? -14.516 11.75 15.266 1 95.75 68 LYS B N 1
ATOM 1734 C CA . LYS B 1 68 ? -15.633 11.961 16.188 1 95.75 68 LYS B CA 1
ATOM 1735 C C . LYS B 1 68 ? -15.164 12.609 17.484 1 95.75 68 LYS B C 1
ATOM 1737 O O . LYS B 1 68 ? -15.891 13.406 18.078 1 95.75 68 LYS B O 1
ATOM 1742 N N . ARG B 1 69 ? -13.977 12.352 17.891 1 96.56 69 ARG B N 1
ATOM 1743 C CA . ARG B 1 69 ? -13.414 12.875 19.125 1 96.56 69 ARG B CA 1
ATOM 1744 C C . ARG B 1 69 ? -12.688 14.195 18.875 1 96.56 69 ARG B C 1
ATOM 1746 O O . ARG B 1 69 ? -12 14.703 19.766 1 96.56 69 ARG B O 1
ATOM 1753 N N . LYS B 1 70 ? -12.711 14.672 17.672 1 94.69 70 LYS B N 1
ATOM 1754 C CA . LYS B 1 70 ? -12.086 15.938 17.281 1 94.69 70 LYS B CA 1
ATOM 1755 C C . LYS B 1 70 ? -10.586 15.914 17.547 1 94.69 70 LYS B C 1
ATOM 1757 O O . LYS B 1 70 ? -10.016 16.922 18 1 94.69 70 LYS B O 1
ATOM 1762 N N . HIS B 1 71 ? -10.117 14.742 17.438 1 94.62 71 HIS B N 1
ATOM 1763 C CA . HIS B 1 71 ? -8.672 14.609 17.594 1 94.62 71 HIS B CA 1
ATOM 1764 C C . HIS B 1 71 ? -7.953 14.891 16.281 1 94.62 71 HIS B C 1
ATOM 1766 O O . HIS B 1 71 ? -8.375 14.438 15.219 1 94.62 71 HIS B O 1
ATOM 1772 N N . ALA B 1 72 ? -6.84 15.617 16.312 1 92.06 72 ALA B N 1
ATOM 1773 C CA . ALA B 1 72 ? -6.141 16.109 15.125 1 92.06 72 ALA B CA 1
ATOM 1774 C C . ALA B 1 72 ? -5.543 14.961 14.32 1 92.06 72 ALA B C 1
ATOM 1776 O O . ALA B 1 72 ? -5.32 15.086 13.117 1 92.06 72 ALA B O 1
ATOM 1777 N N . LEU B 1 73 ? -5.316 13.828 14.945 1 94.75 73 LEU B N 1
ATOM 1778 C CA . LEU B 1 73 ? -4.66 12.695 14.312 1 94.75 73 LEU B CA 1
ATOM 1779 C C . LEU B 1 73 ? -5.605 11.992 13.344 1 94.75 73 LEU B C 1
ATOM 1781 O O . LEU B 1 73 ? -5.203 11.062 12.633 1 94.75 73 LEU B O 1
ATOM 1785 N N . TRP B 1 74 ? -6.832 12.438 13.336 1 95.69 74 TRP B N 1
ATOM 1786 C CA . TRP B 1 74 ? -7.742 11.781 12.406 1 95.69 74 TRP B CA 1
ATOM 1787 C C . TRP B 1 74 ? -7.262 11.953 10.969 1 95.69 74 TRP B C 1
ATOM 1789 O O . TRP B 1 74 ? -7.418 11.047 10.141 1 95.69 74 TRP B O 1
ATOM 1799 N N . ARG B 1 75 ? -6.578 12.992 10.625 1 94.94 75 ARG B N 1
ATOM 1800 C CA . ARG B 1 75 ? -6.164 13.297 9.266 1 94.94 75 ARG B CA 1
ATOM 1801 C C . ARG B 1 75 ? -5.035 12.375 8.812 1 94.94 75 ARG B C 1
ATOM 1803 O O . ARG B 1 75 ? -5.129 11.742 7.758 1 94.94 75 ARG B O 1
ATOM 1810 N N . PRO B 1 76 ? -3.957 12.289 9.617 1 96.5 76 PRO B N 1
ATOM 1811 C CA . PRO B 1 76 ? -2.916 11.352 9.18 1 96.5 76 PRO B CA 1
ATOM 1812 C C . PRO B 1 76 ? -3.402 9.906 9.133 1 96.5 76 PRO B C 1
ATOM 1814 O O . PRO B 1 76 ? -2.986 9.141 8.258 1 96.5 76 PRO B O 1
ATOM 1817 N N . PHE B 1 77 ? -4.234 9.523 9.969 1 97.75 77 PHE B N 1
ATOM 1818 C CA . PHE B 1 77 ? -4.746 8.156 9.93 1 97.75 77 PHE B CA 1
ATOM 1819 C C . PHE B 1 77 ? -5.652 7.957 8.719 1 97.75 77 PHE B C 1
ATOM 1821 O O . PHE B 1 77 ? -5.688 6.871 8.141 1 97.75 77 PHE B O 1
ATOM 1828 N N . ALA B 1 78 ? -6.41 8.984 8.398 1 97.94 78 ALA B N 1
ATOM 1829 C CA . ALA B 1 78 ? -7.191 8.93 7.168 1 97.94 78 ALA B CA 1
ATOM 1830 C C . ALA B 1 78 ? -6.285 8.773 5.949 1 97.94 78 ALA B C 1
ATOM 1832 O O . ALA B 1 78 ? -6.566 7.965 5.059 1 97.94 78 ALA B O 1
ATOM 1833 N N . LEU B 1 79 ? -5.234 9.523 5.969 1 98.19 79 LEU B N 1
ATOM 1834 C CA . LEU B 1 79 ? -4.281 9.445 4.871 1 98.19 79 LEU B CA 1
ATOM 1835 C C . LEU B 1 79 ? -3.662 8.055 4.785 1 98.19 79 LEU B C 1
ATOM 1837 O O . LEU B 1 79 ? -3.559 7.48 3.697 1 98.19 79 LEU B O 1
ATOM 1841 N N . ILE B 1 80 ? -3.311 7.52 5.883 1 98.75 80 ILE B N 1
ATOM 1842 C CA . ILE B 1 80 ? -2.729 6.184 5.941 1 98.75 80 ILE B CA 1
ATOM 1843 C C . ILE B 1 80 ? -3.715 5.168 5.367 1 98.75 80 ILE B C 1
ATOM 1845 O O . ILE B 1 80 ? -3.355 4.363 4.504 1 98.75 80 ILE B O 1
ATOM 1849 N N . SER B 1 81 ? -4.949 5.238 5.82 1 98.81 81 SER B N 1
ATOM 1850 C CA . SER B 1 81 ? -5.961 4.297 5.352 1 98.81 81 SER B CA 1
ATOM 1851 C C . SER B 1 81 ? -6.18 4.426 3.85 1 98.81 81 SER B C 1
ATOM 1853 O O . SER B 1 81 ? -6.293 3.418 3.146 1 98.81 81 SER B O 1
ATOM 1855 N N . LEU B 1 82 ? -6.219 5.598 3.395 1 98.81 82 LEU B N 1
ATOM 1856 C CA . LEU B 1 82 ? -6.434 5.844 1.974 1 98.81 82 LEU B CA 1
ATOM 1857 C C . LEU B 1 82 ? -5.273 5.305 1.146 1 98.81 82 LEU B C 1
ATOM 1859 O O . LEU B 1 82 ? -5.484 4.695 0.094 1 98.81 82 LEU B O 1
ATOM 1863 N N . VAL B 1 83 ? -4.062 5.496 1.6 1 98.88 83 VAL B N 1
ATOM 1864 C CA . VAL B 1 83 ? -2.891 5.02 0.875 1 98.88 83 VAL B CA 1
ATOM 1865 C C . VAL B 1 83 ? -2.854 3.492 0.896 1 98.88 83 VAL B C 1
ATOM 1867 O O . VAL B 1 83 ? -2.545 2.859 -0.114 1 98.88 83 VAL B O 1
ATOM 1870 N N . LEU B 1 84 ? -3.152 2.891 2.027 1 98.88 84 LEU B N 1
ATOM 1871 C CA . LEU B 1 84 ? -3.246 1.437 2.107 1 98.88 84 LEU B CA 1
ATOM 1872 C C . LEU B 1 84 ? -4.273 0.901 1.116 1 98.88 84 LEU B C 1
ATOM 1874 O O . LEU B 1 84 ? -4.023 -0.092 0.431 1 98.88 84 LEU B O 1
ATOM 1878 N N . THR B 1 85 ? -5.422 1.563 1.083 1 98.88 85 THR B N 1
ATOM 1879 C CA . THR B 1 85 ? -6.496 1.155 0.185 1 98.88 85 THR B CA 1
ATOM 1880 C C . THR B 1 85 ? -6.055 1.261 -1.271 1 98.88 85 THR B C 1
ATOM 1882 O O . THR B 1 85 ? -6.27 0.338 -2.059 1 98.88 85 THR B O 1
ATOM 1885 N N . PHE B 1 86 ? -5.43 2.342 -1.59 1 98.88 86 PHE B N 1
ATOM 1886 C CA . PHE B 1 86 ? -4.867 2.531 -2.922 1 98.88 86 PHE B CA 1
ATOM 1887 C C . PHE B 1 86 ? -3.916 1.394 -3.275 1 98.88 86 PHE B C 1
ATOM 1889 O O . PHE B 1 86 ? -3.969 0.854 -4.383 1 98.88 86 PHE B O 1
ATOM 1896 N N . CYS B 1 87 ? -3.068 0.984 -2.359 1 98.69 87 CYS B N 1
ATOM 1897 C CA . CYS B 1 87 ? -2.094 -0.077 -2.584 1 98.69 87 CYS B CA 1
ATOM 1898 C C . CYS B 1 87 ? -2.789 -1.406 -2.855 1 98.69 87 CYS B C 1
ATOM 1900 O O . CYS B 1 87 ? -2.357 -2.172 -3.719 1 98.69 87 CYS B O 1
ATOM 1902 N N . SER B 1 88 ? -3.805 -1.645 -2.076 1 98.56 88 SER B N 1
ATOM 1903 C CA . SER B 1 88 ? -4.551 -2.881 -2.285 1 98.56 88 SER B CA 1
ATOM 1904 C C . SER B 1 88 ? -5.098 -2.963 -3.705 1 98.56 88 SER B C 1
ATOM 1906 O O . SER B 1 88 ? -4.891 -3.961 -4.398 1 98.56 88 SER B O 1
ATOM 1908 N N . GLY B 1 89 ? -5.742 -1.891 -4.184 1 98.44 89 GLY B N 1
ATOM 1909 C CA . GLY B 1 89 ? -6.246 -1.847 -5.547 1 98.44 89 GLY B CA 1
ATOM 1910 C C . GLY B 1 89 ? -5.148 -1.905 -6.59 1 98.44 89 GLY B C 1
ATOM 1911 O O . GLY B 1 89 ? -5.273 -2.605 -7.598 1 98.44 89 GLY B O 1
ATOM 1912 N N . LEU B 1 90 ? -4.117 -1.166 -6.352 1 98.38 90 LEU B N 1
ATOM 1913 C CA . LEU B 1 90 ? -3.006 -1.078 -7.293 1 98.38 90 LEU B CA 1
ATOM 1914 C C . LEU B 1 90 ? -2.354 -2.441 -7.492 1 98.38 90 LEU B C 1
ATOM 1916 O O . LEU B 1 90 ? -2.125 -2.865 -8.633 1 98.38 90 LEU B O 1
ATOM 1920 N N . GLN B 1 91 ? -2.061 -3.113 -6.395 1 97.88 91 GLN B N 1
ATOM 1921 C CA . GLN B 1 91 ? -1.396 -4.41 -6.469 1 97.88 91 GLN B CA 1
ATOM 1922 C C . GLN B 1 91 ? -2.262 -5.43 -7.207 1 97.88 91 GLN B C 1
ATOM 1924 O O . GLN B 1 91 ? -1.758 -6.215 -8.008 1 97.88 91 GLN B O 1
ATOM 1929 N N . ALA B 1 92 ? -3.568 -5.406 -6.938 1 96.44 92 ALA B N 1
ATOM 1930 C CA . ALA B 1 92 ? -4.477 -6.344 -7.598 1 96.44 92 ALA B CA 1
ATOM 1931 C C . ALA B 1 92 ? -4.559 -6.059 -9.094 1 96.44 92 ALA B C 1
ATOM 1933 O O . ALA B 1 92 ? -4.41 -6.965 -9.914 1 96.44 92 ALA B O 1
ATOM 1934 N N . ILE B 1 93 ? -4.746 -4.809 -9.453 1 97.19 93 ILE B N 1
ATOM 1935 C CA . ILE B 1 93 ? -4.879 -4.434 -10.852 1 97.19 93 ILE B CA 1
ATOM 1936 C C . ILE B 1 93 ? -3.568 -4.707 -11.586 1 97.19 93 ILE B C 1
ATOM 1938 O O . ILE B 1 93 ? -3.572 -5.23 -12.703 1 97.19 93 ILE B O 1
ATOM 1942 N N . ALA B 1 94 ? -2.445 -4.371 -10.969 1 97 94 ALA B N 1
ATOM 1943 C CA . ALA B 1 94 ? -1.143 -4.621 -11.578 1 97 94 ALA B CA 1
ATOM 1944 C C . ALA B 1 94 ? -0.939 -6.109 -11.844 1 97 94 ALA B C 1
ATOM 1946 O O . ALA B 1 94 ? -0.49 -6.5 -12.922 1 97 94 ALA B O 1
ATOM 1947 N N . PHE B 1 95 ? -1.3 -6.918 -10.891 1 95.19 95 PHE B N 1
ATOM 1948 C CA . PHE B 1 95 ? -1.168 -8.359 -11.07 1 95.19 95 PHE B CA 1
ATOM 1949 C C . PHE B 1 95 ? -2.016 -8.836 -12.242 1 95.19 95 PHE B C 1
ATOM 1951 O O . PHE B 1 95 ? -1.532 -9.578 -13.102 1 95.19 95 PHE B O 1
ATOM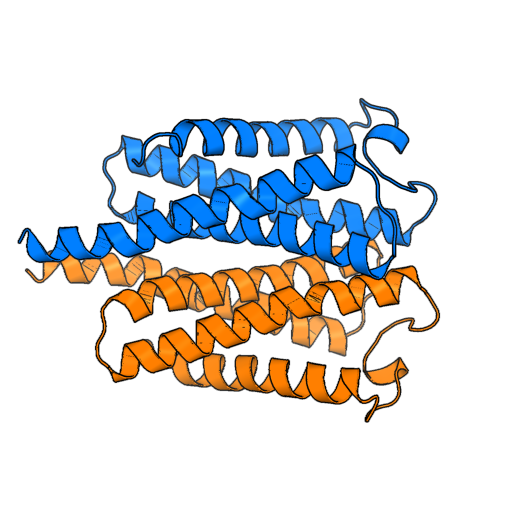 1958 N N . TRP B 1 96 ? -3.246 -8.391 -12.289 1 93.25 96 TRP B N 1
ATOM 1959 C CA . TRP B 1 96 ? -4.16 -8.828 -13.344 1 93.25 96 TRP B CA 1
ATOM 1960 C C . TRP B 1 96 ? -3.688 -8.344 -14.711 1 93.25 96 TRP B C 1
ATOM 1962 O O . TRP B 1 96 ? -3.852 -9.039 -15.711 1 93.25 96 TRP B O 1
ATOM 1972 N N . VAL B 1 97 ? -3.154 -7.18 -14.781 1 94.62 97 VAL B N 1
ATOM 1973 C CA . VAL B 1 97 ? -2.609 -6.66 -16.031 1 94.62 97 VAL B CA 1
ATOM 1974 C C . VAL B 1 97 ? -1.44 -7.531 -16.484 1 94.62 97 VAL B C 1
ATOM 1976 O O . VAL B 1 97 ? -1.387 -7.953 -17.641 1 94.62 97 VAL B O 1
ATOM 1979 N N . PHE B 1 98 ? -0.545 -7.941 -15.609 1 92.38 98 PHE B N 1
ATOM 1980 C CA . PHE B 1 98 ? 0.662 -8.672 -15.977 1 92.38 98 PHE B CA 1
ATOM 1981 C C . PHE B 1 98 ? 0.335 -10.117 -16.328 1 92.38 98 PHE B C 1
ATOM 1983 O O . PHE B 1 98 ? 0.973 -10.711 -17.203 1 92.38 98 PHE B O 1
ATOM 1990 N N . ILE B 1 99 ? -0.648 -10.617 -15.609 1 89.62 99 ILE B N 1
ATOM 1991 C CA . ILE B 1 99 ? -1.012 -12 -15.914 1 89.62 99 ILE B CA 1
ATOM 1992 C C . ILE B 1 99 ? -1.886 -12.039 -17.172 1 89.62 99 ILE B C 1
ATOM 1994 O O . ILE B 1 99 ? -2.08 -13.102 -17.766 1 89.62 99 ILE B O 1
ATOM 1998 N N . GLY B 1 100 ? -2.475 -10.883 -17.578 1 90.5 100 GLY B N 1
ATOM 1999 C CA . GLY B 1 100 ? -3.271 -10.773 -18.781 1 90.5 100 GLY B CA 1
ATOM 2000 C C . GLY B 1 100 ? -4.684 -11.312 -18.625 1 90.5 100 GLY B C 1
ATOM 2001 O O . GLY B 1 100 ? -5.234 -11.906 -19.547 1 90.5 100 GLY B O 1
ATOM 2002 N N . ASP B 1 101 ? -5.199 -11.25 -17.438 1 88.5 101 ASP B N 1
ATOM 2003 C CA . ASP B 1 101 ? -6.547 -11.719 -17.141 1 88.5 101 ASP B CA 1
ATOM 2004 C C . ASP B 1 101 ? -7.48 -10.547 -16.828 1 88.5 101 ASP B C 1
ATOM 2006 O O . ASP B 1 101 ? -7.266 -9.805 -15.867 1 88.5 101 ASP B O 1
ATOM 2010 N N . PHE B 1 102 ? -8.461 -10.398 -17.703 1 89.31 102 PHE B N 1
ATOM 2011 C CA . PHE B 1 102 ? -9.406 -9.305 -17.547 1 89.31 102 PHE B CA 1
ATOM 2012 C C . PHE B 1 102 ? -10.789 -9.836 -17.188 1 89.31 102 PHE B C 1
ATOM 2014 O O . PHE B 1 102 ? -11.383 -10.609 -17.938 1 89.31 102 PHE B O 1
ATOM 2021 N N . ASP B 1 103 ? -11.141 -9.719 -15.984 1 89.38 103 ASP B N 1
ATOM 2022 C CA . ASP B 1 103 ? -12.461 -10.031 -15.453 1 89.38 103 ASP B CA 1
ATOM 2023 C C . ASP B 1 103 ? -13.148 -8.773 -14.93 1 89.38 103 ASP B C 1
ATOM 2025 O O . ASP B 1 103 ? -12.633 -8.109 -14.023 1 89.38 103 ASP B O 1
ATOM 2029 N N . LEU B 1 104 ? -14.219 -8.5 -15.406 1 89.19 104 LEU B N 1
ATOM 2030 C CA . LEU B 1 104 ? -14.906 -7.242 -15.141 1 89.19 104 LEU B CA 1
ATOM 2031 C C . LEU B 1 104 ? -15.172 -7.062 -13.648 1 89.19 104 LEU B C 1
ATOM 2033 O O . LEU B 1 104 ? -14.938 -5.984 -13.102 1 89.19 104 LEU B O 1
ATOM 2037 N N . MET B 1 105 ? -15.695 -8.078 -12.984 1 87.12 105 MET B N 1
ATOM 2038 C CA . MET B 1 105 ? -16.047 -7.969 -11.57 1 87.12 105 MET B CA 1
ATOM 2039 C C . MET B 1 105 ? -14.805 -7.707 -10.719 1 87.12 105 MET B C 1
ATOM 2041 O O . MET B 1 105 ? -14.789 -6.789 -9.898 1 87.12 105 MET B O 1
ATOM 2045 N N . TRP B 1 106 ? -13.773 -8.422 -10.938 1 88.31 106 TRP B N 1
ATOM 2046 C CA . TRP B 1 106 ? -12.539 -8.273 -10.18 1 88.31 106 TRP B CA 1
ATOM 2047 C C . TRP B 1 106 ? -11.875 -6.934 -10.477 1 88.31 106 TRP B C 1
ATOM 2049 O O . TRP B 1 106 ? -11.367 -6.266 -9.578 1 88.31 106 TRP B O 1
ATOM 2059 N N . TRP B 1 107 ? -11.984 -6.516 -11.703 1 94.06 107 TRP B N 1
ATOM 2060 C CA . TRP B 1 107 ? -11.406 -5.23 -12.086 1 94.06 107 TRP B CA 1
ATOM 2061 C C . TRP B 1 107 ? -12.203 -4.078 -11.484 1 94.06 107 TRP B C 1
ATOM 2063 O O . TRP B 1 107 ? -11.625 -3.105 -10.992 1 94.06 107 TRP B O 1
ATOM 2073 N N . ALA B 1 108 ? -13.477 -4.219 -11.477 1 94.56 108 ALA B N 1
ATOM 2074 C CA . ALA B 1 108 ? -14.328 -3.141 -10.984 1 94.56 108 ALA B CA 1
ATOM 2075 C C . ALA B 1 108 ? -14.055 -2.857 -9.508 1 94.56 108 ALA B C 1
ATOM 2077 O O . ALA B 1 108 ? -13.867 -1.704 -9.117 1 94.56 108 ALA B O 1
ATOM 2078 N N . PHE B 1 109 ? -14.039 -3.922 -8.703 1 93.94 109 PHE B N 1
ATOM 2079 C CA . PHE B 1 109 ? -13.805 -3.771 -7.273 1 93.94 109 PHE B CA 1
ATOM 2080 C C . PHE B 1 109 ? -12.43 -3.178 -7.012 1 93.94 109 PHE B C 1
ATOM 2082 O O . PHE B 1 109 ? -12.281 -2.279 -6.18 1 93.94 109 PHE B O 1
ATOM 2089 N N . ASN B 1 110 ? -11.492 -3.627 -7.711 1 97 110 ASN B N 1
ATOM 2090 C CA . ASN B 1 110 ? -10.125 -3.188 -7.441 1 97 110 ASN B CA 1
ATOM 2091 C C . ASN B 1 110 ? -9.859 -1.806 -8.031 1 97 110 ASN B C 1
ATOM 2093 O O . ASN B 1 110 ? -9.062 -1.037 -7.48 1 97 110 ASN B O 1
ATOM 2097 N N . LEU B 1 111 ? -10.547 -1.451 -9.109 1 97.62 111 LEU B N 1
ATOM 2098 C CA . LEU B 1 111 ? -10.461 -0.087 -9.625 1 97.62 111 LEU B CA 1
ATOM 2099 C C . LEU B 1 111 ? -11.109 0.896 -8.656 1 97.62 111 LEU B C 1
ATOM 2101 O O . LEU B 1 111 ? -10.617 2.014 -8.477 1 97.62 111 LEU B O 1
ATOM 2105 N N . TYR B 1 112 ? -12.242 0.425 -8.062 1 98.25 112 TYR B N 1
ATOM 2106 C CA . TYR B 1 112 ? -12.859 1.22 -7.008 1 98.25 112 TYR B CA 1
ATOM 2107 C C . TYR B 1 112 ? -11.867 1.496 -5.883 1 98.25 112 TYR B C 1
ATOM 2109 O O . TYR B 1 112 ? -11.703 2.643 -5.461 1 98.25 112 TYR B O 1
ATOM 2117 N N . LEU B 1 113 ? -11.164 0.486 -5.422 1 98.44 113 LEU B N 1
ATOM 2118 C CA . LEU B 1 113 ? -10.188 0.621 -4.344 1 98.44 113 LEU B CA 1
ATOM 2119 C C . LEU B 1 113 ? -9.016 1.486 -4.777 1 98.44 113 LEU B C 1
ATOM 2121 O O . LEU B 1 113 ? -8.406 2.174 -3.953 1 98.44 113 LEU B O 1
ATOM 2125 N N . LEU B 1 114 ? -8.758 1.507 -6.047 1 98.5 114 LEU B N 1
ATOM 2126 C CA . LEU B 1 114 ? -7.625 2.242 -6.605 1 98.5 114 LEU B CA 1
ATOM 2127 C C . LEU B 1 114 ? -7.957 3.725 -6.746 1 98.5 114 LEU B C 1
ATOM 2129 O O . LEU B 1 114 ? -7.137 4.582 -6.41 1 98.5 114 LEU B O 1
ATOM 2133 N N . LEU B 1 115 ? -9.164 4.07 -7.074 1 98.25 115 LEU B N 1
ATOM 2134 C CA . LEU B 1 115 ? -9.477 5.402 -7.578 1 98.25 115 LEU B CA 1
ATOM 2135 C C . LEU B 1 115 ? -10.008 6.293 -6.461 1 98.25 115 LEU B C 1
ATOM 2137 O O . LEU B 1 115 ? -9.594 7.445 -6.324 1 98.25 115 LEU B O 1
ATOM 2141 N N . TYR B 1 116 ? -10.867 5.785 -5.633 1 97.88 116 TYR B N 1
ATOM 2142 C CA . TYR B 1 116 ? -11.508 6.719 -4.711 1 97.88 116 TYR B CA 1
ATOM 2143 C C . TYR B 1 116 ? -10.5 7.27 -3.705 1 97.88 116 TYR B C 1
ATOM 2145 O O . TYR B 1 116 ? -10.578 8.438 -3.314 1 97.88 116 TYR B O 1
ATOM 2153 N N . PRO B 1 117 ? -9.547 6.445 -3.266 1 98.5 117 PRO B N 1
ATOM 2154 C CA . PRO B 1 117 ? -8.547 7.023 -2.357 1 98.5 117 PRO B CA 1
ATOM 2155 C C . PRO B 1 117 ? -7.766 8.172 -2.992 1 98.5 117 PRO B C 1
ATOM 2157 O O . PRO B 1 117 ? -7.418 9.133 -2.309 1 98.5 117 PRO B O 1
ATOM 2160 N N . LEU B 1 118 ? -7.48 8.07 -4.293 1 98.25 118 LEU B N 1
ATOM 2161 C CA . LEU B 1 118 ? -6.715 9.117 -4.969 1 98.25 118 LEU B CA 1
ATOM 2162 C C . LEU B 1 118 ? -7.43 10.461 -4.875 1 98.25 118 LEU B C 1
ATOM 2164 O O . LEU B 1 118 ? -6.793 11.492 -4.66 1 98.25 118 LEU B O 1
ATOM 2168 N N . TYR B 1 119 ? -8.688 10.383 -5.035 1 97.25 119 TYR B N 1
ATOM 2169 C CA . TYR B 1 119 ? -9.492 11.594 -4.949 1 97.25 119 TYR B CA 1
ATOM 2170 C C . TYR B 1 119 ? -9.375 12.234 -3.57 1 97.25 119 TYR B C 1
ATOM 2172 O O . TYR B 1 119 ? -9.125 13.43 -3.455 1 97.25 119 TYR B O 1
ATOM 2180 N N . PHE B 1 120 ? -9.461 11.531 -2.561 1 97.56 120 PHE B N 1
ATOM 2181 C CA . PHE B 1 120 ? -9.508 12.078 -1.21 1 97.56 120 PHE B CA 1
ATOM 2182 C C . PHE B 1 120 ? -8.102 12.375 -0.707 1 97.56 120 PHE B C 1
ATOM 2184 O O . PHE B 1 120 ? -7.91 13.258 0.136 1 97.56 120 PHE B O 1
ATOM 2191 N N . ILE B 1 121 ? -7.082 11.633 -1.172 1 97.81 121 ILE B N 1
ATOM 2192 C CA . ILE B 1 121 ? -5.699 11.977 -0.847 1 97.81 121 ILE B CA 1
ATOM 2193 C C . ILE B 1 121 ? -5.379 13.383 -1.354 1 97.81 121 ILE B C 1
ATOM 2195 O O . ILE B 1 121 ? -4.832 14.203 -0.615 1 97.81 121 ILE B O 1
ATOM 2199 N N . ARG B 1 122 ? -5.789 13.609 -2.617 1 96.12 122 ARG B N 1
ATOM 2200 C CA . ARG B 1 122 ? -5.582 14.945 -3.172 1 96.12 122 ARG B CA 1
ATOM 2201 C C . ARG B 1 122 ? -6.277 16 -2.324 1 96.12 122 ARG B C 1
ATOM 2203 O O . ARG B 1 122 ? -5.695 17.047 -2.027 1 96.12 122 ARG B O 1
ATOM 2210 N N . LYS B 1 123 ? -7.461 15.734 -1.892 1 94.81 123 LYS B N 1
ATOM 2211 C CA . LYS B 1 123 ? -8.234 16.688 -1.092 1 94.81 123 LYS B CA 1
ATOM 2212 C C . LYS B 1 123 ? -7.574 16.922 0.264 1 94.81 123 LYS B C 1
ATOM 2214 O O . LYS B 1 123 ? -7.547 18.047 0.757 1 94.81 123 LYS B O 1
ATOM 2219 N N . LEU B 1 124 ? -7.035 15.922 0.876 1 94 124 LEU B N 1
ATOM 2220 C CA . LEU B 1 124 ? -6.367 16.047 2.168 1 94 124 LEU B CA 1
ATOM 2221 C C . LEU B 1 124 ? -5.094 16.875 2.045 1 94 124 LEU B C 1
ATOM 2223 O O . LEU B 1 124 ? -4.754 17.641 2.951 1 94 124 LEU B O 1
ATOM 2227 N N . LEU B 1 125 ? -4.414 16.766 0.943 1 93.81 125 LEU B N 1
ATOM 2228 C CA . LEU B 1 125 ? -3.158 17.469 0.724 1 93.81 125 LEU B CA 1
ATOM 2229 C C . LEU B 1 125 ? -3.404 18.953 0.486 1 93.81 125 LEU B C 1
ATOM 2231 O O . LEU B 1 125 ? -2.615 19.797 0.923 1 93.81 125 LEU B O 1
ATOM 2235 N N . VAL B 1 126 ? -4.512 19.297 -0.163 1 90.19 126 VAL B N 1
ATOM 2236 C CA . VAL B 1 126 ? -4.828 20.688 -0.496 1 90.19 126 VAL B CA 1
ATOM 2237 C C . VAL B 1 126 ? -5.434 21.375 0.72 1 90.19 126 VAL B C 1
ATOM 2239 O O . VAL B 1 126 ? -5.188 22.562 0.945 1 90.19 126 VAL B O 1
ATOM 2242 N N . SER B 1 127 ? -6.27 20.703 1.474 1 79.75 127 SER B N 1
ATOM 2243 C CA . SER B 1 127 ? -6.93 21.312 2.627 1 79.75 127 SER B CA 1
ATOM 2244 C C . SER B 1 127 ? -5.922 21.688 3.707 1 79.75 127 SER B C 1
ATOM 2246 O O . SER B 1 127 ? -6.16 22.609 4.496 1 79.75 127 SER B O 1
ATOM 2248 N N . ARG B 1 128 ? -4.855 21.062 3.869 1 65.44 128 ARG B N 1
ATOM 2249 C CA . ARG B 1 128 ? -3.84 21.422 4.852 1 65.44 128 ARG B CA 1
ATOM 2250 C C . ARG B 1 128 ? -3.322 22.844 4.602 1 65.44 128 ARG B C 1
ATOM 2252 O O . ARG B 1 128 ? -2.961 23.547 5.543 1 65.44 128 ARG B O 1
ATOM 2259 N N . LYS B 1 129 ? -3.291 23.312 3.496 1 57.56 129 LYS B N 1
ATOM 2260 C CA . LYS B 1 129 ? -2.838 24.672 3.211 1 57.56 129 LYS B CA 1
ATOM 2261 C C . LYS B 1 129 ? -3.682 25.703 3.957 1 57.56 129 LYS B C 1
ATOM 2263 O O . LYS B 1 129 ? -3.156 26.703 4.457 1 57.56 129 LYS B O 1
ATOM 2268 N N . ASN B 1 130 ? -4.922 25.344 4.105 1 49.56 130 ASN B N 1
ATOM 2269 C CA . ASN B 1 130 ? -5.781 26.391 4.652 1 49.56 130 ASN B CA 1
ATOM 2270 C C . ASN B 1 130 ? -5.719 26.422 6.18 1 49.56 130 ASN B C 1
ATOM 2272 O O . ASN B 1 130 ? -6.137 27.406 6.797 1 49.56 130 ASN B O 1
ATOM 2276 N N . SER B 1 131 ? -5.359 25.328 6.77 1 47.94 131 SER B N 1
ATOM 2277 C CA . SER B 1 131 ? -5.453 25.359 8.227 1 47.94 131 SER B CA 1
ATOM 2278 C C . SER B 1 131 ? -4.289 26.125 8.836 1 47.94 131 SER B C 1
ATOM 2280 O O . SER B 1 131 ? -4.363 26.562 9.992 1 47.94 131 SER B O 1
ATOM 2282 N N . CYS B 1 132 ? -3.137 26.078 8.312 1 43.62 132 CYS B N 1
ATOM 2283 C CA . CYS B 1 132 ? -2.082 26.891 8.906 1 43.62 132 CYS B CA 1
ATOM 2284 C C . CYS B 1 132 ? -2.334 28.359 8.664 1 43.62 132 CYS B C 1
ATOM 2286 O O . CYS B 1 132 ? -1.749 29.219 9.336 1 43.62 132 CYS B O 1
ATOM 2288 N N . HIS B 1 133 ? -3.082 28.734 7.684 1 40.91 133 HIS B N 1
ATOM 2289 C CA . HIS B 1 133 ? -3.301 30.156 7.504 1 40.91 133 HIS B CA 1
ATOM 2290 C C . HIS B 1 133 ? -4.352 30.688 8.477 1 40.91 133 HIS B C 1
ATOM 2292 O O . HIS B 1 133 ? -4.566 31.891 8.57 1 40.91 133 HIS B O 1
ATOM 2298 N N . SER B 1 134 ? -5.078 29.75 9.016 1 35.97 134 SER B N 1
ATOM 2299 C CA . SER B 1 134 ? -6.121 30.359 9.828 1 35.97 134 SER B CA 1
ATOM 2300 C C . SER B 1 134 ? -5.598 30.734 11.211 1 35.97 134 SER B C 1
ATOM 2302 O O . SER B 1 134 ? -6.367 31.156 12.078 1 35.97 134 SER B O 1
ATOM 2304 N N . PHE B 1 135 ? -4.312 30.391 11.562 1 31.5 135 PHE B N 1
ATOM 2305 C CA . PHE B 1 135 ? -3.965 31.062 12.812 1 31.5 135 PHE B CA 1
ATOM 2306 C C . PHE B 1 135 ? -3.238 32.375 12.523 1 31.5 135 PHE B C 1
ATOM 2308 O O . PHE B 1 135 ? -2.422 32.438 11.609 1 31.5 135 PHE B O 1
#

Radius of gyration: 18.98 Å; Cα contacts (8 Å, |Δi|>4): 304; chains: 2; bounding box: 40×55×40 Å

pLDDT: mean 90.51, std 12.97, range [31.16, 98.88]

Sequence (270 aa):
MMKGLKVLFLITDIGFIVYWIVTFFEWIPKNMVFKDYDNAMIMAWNWSFFPLDIFISITGLYSLFLYKRKHALWRPFALISLVLTFCSGLQAIAFWVFIGDFDLMWWAFNLYLLLYPLYFIRKLLVSRKNSCHSFMMKGLKVLFLITDIGFIVYWIVTFFEWIPKNMVFKDYDNAMIMAWNWSFFPLDIFISITGLYSLFLYKRKHALWRPFALISLVLTFCSGLQAIAFWVFIGDFDLMWWAFNLYLLLYPLYFIRKLLVSRKNSCHSF

Secondary structure (DSSP, 8-state):
--TTHHHHHHHHHHHHHHHHHHHHTT-S-HHHHSTTTT-HHHHHHHHTHHHHHHHHHHHHHHHHHHHHTT-TTHHHHHHHHHHHHHHHHHHHHHHHHHHT---HHHHHHHHHHHHHHHHHHHHHHHHHHHHHTT-/--TTHHHHHHHHHHHHHHHHHHHHTT-S-HHHHSTTTT-HHHHHHHHTHHHHHHHHHHHHHHHHHHHHTT-TTHHHHHHHHHHHHHHHHHHHHHHHHHHT---HHHHHHHHHHHHHHHHHHHHHHHHHHHHHTT-

Solvent-accessible surface area (backbone atoms only — not comparable to full-atom values): 14063 Å² total; per-residue (Å²): 130,63,89,62,49,65,57,51,43,50,54,50,28,52,47,44,52,51,50,51,53,37,57,72,67,54,74,51,65,56,73,77,77,30,72,65,57,87,35,67,66,47,41,16,55,57,56,17,44,48,66,57,46,50,49,23,26,50,32,31,53,48,15,51,55,29,46,76,67,70,38,80,62,17,56,62,32,38,49,50,17,31,51,47,35,23,47,54,11,44,42,52,49,35,24,32,60,62,63,67,56,87,49,69,70,65,46,50,56,26,48,50,35,34,47,55,29,54,58,51,49,53,51,56,63,57,53,52,61,56,60,65,64,71,105,130,63,89,63,49,64,58,51,42,50,54,50,30,52,46,46,53,51,52,51,50,37,56,73,69,53,74,49,64,55,74,78,77,30,70,65,58,87,35,67,66,47,41,16,54,57,56,18,45,48,65,56,46,49,50,23,26,51,32,32,53,47,14,52,54,28,44,76,66,71,37,81,62,16,55,61,31,38,48,50,17,31,52,46,34,24,48,55,11,42,42,52,48,36,25,31,59,62,64,67,56,89,49,69,69,65,47,50,57,26,46,50,34,33,46,58,28,53,58,52,49,52,49,56,63,58,53,54,63,56,59,68,65,70,106

Foldseek 3Di:
DDPPLLVCLVCQLVVLVVLVVCVVVVVDPCVVSFPPCVDPVSVVVSCVCNVLSNLLNVLSVVLVVCVVVVHPCSLVSSLVSLVSLLVSLVVQVVVCVVVVHDDPVSNVVSVVSNPPSVVVNVVSVVVVVPPVVVD/DDPPLLVVLVCQLVVLVVLVVCVVVVVDPCVVSFPPCVDPVSVVVSCVCNVLSNLLNVLSVVLVVCVVVVHPCSLVSSLVSLVSLLVSLVVQVVVCVVVVHDDPVSNVVSVVSNPPSVVVNVVSVVVVVPPVVVD

InterPro domains:
  IPR020348 Uncharacterised protein family YvaD [PF17314] (5-129)

Organism: Bacillus amyloliquefaciens (strain ATCC 23350 / DSM 7 / BCRC 11601 / CCUG 28519 / NBRC 15535 / NRRL B-14393 / F) (NCBI:txid692420)